Protein AF-A0A259D927-F1 (afdb_monomer_lite)

Radius of gyration: 21.41 Å; chains: 1; bounding box: 53×44×60 Å

pLDDT: mean 87.7, std 6.69, range [55.66, 95.69]

Secondary structure (DSSP, 8-state):
-PPPTTSHHHHTT--TT-EEEEEEEPPTT--S----SPPEE---HHHHHHHHHHHHHTT--EEEEEE-TTS-EEEEEE-GGGPPP--TTS-HHHHHT-------GGG-------HHHHHHHHHHHHHHHHHHHHHHHHHHHTTSS-GGGS--HHHHHHHHHHHHHH-HHHHHHHHHHHHHHHHHHHTSS-TTSHHHHHHHHHHHHHHSSPPPHHHHHHHHHHHHHHHHHHHHHHHHHHHHHHH--

Sequence (245 aa):
QAPPEQSIAAKLGVAAGDQVIGWQSLPSDYSGAPILGEFDPVPSWNALRWQLLDAVTGEQGFALEMRDASGGRHIKSFRQGDLPQVTPESDPLKALGLFPQITPPSEWNQLKLGPIDALSFASQRVYVITKVSMRLMLGLLTGKTTLKQLGGPLSIADMAGKSAQVGWQPFVAFLALMSISIGLLNLVPLPMLDGGQLLYDAWELVAGKRITLSLQEKLQKVGFLLLIALSLLALFNDLQRYLLP

Foldseek 3Di:
DAFDCPFLCNVLPPGPAKDFFFKDWDDLPDPPDPDDDDGDGDPDPVSVQLVLLLCLLVLIKMKTWIAHPVRDIDIGTGHSVNRDDAALLDRSCVRRRNDDDDDPPVPDDDPDDDPVRVVVVVVVVLVSLLVSLVSQVVCVVVVVHDLLNDAAPVNLVVCLVVQVVVHDVSNVVSVSSVCSNVVVVLLPCAQPGVVVVVVQVVCCVVVVDGDDPVVSVVRNVVRVVVVVVSNVVNVVSNCCVVVPD

Structure (mmCIF, N/CA/C/O backbone):
data_AF-A0A259D927-F1
#
_entry.id   AF-A0A259D927-F1
#
loop_
_atom_site.group_PDB
_atom_site.id
_atom_site.type_symbol
_atom_site.label_atom_id
_atom_site.label_alt_id
_atom_site.label_comp_id
_atom_site.label_asym_id
_atom_site.label_entity_id
_atom_site.label_seq_id
_atom_site.pdbx_PDB_ins_code
_atom_site.Cartn_x
_atom_site.Cartn_y
_atom_site.Cartn_z
_atom_site.occupancy
_atom_site.B_iso_or_equiv
_atom_site.auth_seq_id
_atom_site.auth_comp_id
_atom_site.auth_asym_id
_atom_site.auth_atom_id
_atom_site.pdbx_PDB_model_num
ATOM 1 N N . GLN A 1 1 ? 19.099 -6.884 -14.306 1.00 81.44 1 GLN A N 1
ATOM 2 C CA . GLN A 1 1 ? 20.287 -7.592 -13.774 1.00 81.44 1 GLN A CA 1
ATOM 3 C C . GLN A 1 1 ? 19.948 -9.075 -13.674 1.00 81.44 1 GLN A C 1
ATOM 5 O O . GLN A 1 1 ? 18.783 -9.406 -13.870 1.00 81.44 1 GLN A O 1
ATOM 10 N N . ALA A 1 2 ? 20.921 -9.957 -13.430 1.00 84.12 2 ALA A N 1
ATOM 11 C CA . ALA A 1 2 ? 20.620 -11.375 -13.218 1.00 84.12 2 ALA A CA 1
ATOM 12 C C . ALA A 1 2 ? 19.743 -11.545 -11.962 1.00 84.12 2 ALA A C 1
ATOM 14 O O . ALA A 1 2 ? 20.035 -10.904 -10.947 1.00 84.12 2 ALA A O 1
ATOM 15 N N . PRO A 1 3 ? 18.673 -12.355 -12.011 1.00 87.12 3 PRO A N 1
ATOM 16 C CA . PRO A 1 3 ? 17.886 -12.646 -10.823 1.00 87.12 3 PRO A CA 1
ATOM 17 C C . PRO A 1 3 ? 18.688 -13.532 -9.845 1.00 87.12 3 PRO A C 1
ATOM 19 O O . PRO A 1 3 ? 19.466 -14.377 -10.288 1.00 87.12 3 PRO A O 1
ATOM 22 N N . PRO A 1 4 ? 18.501 -13.393 -8.520 1.00 87.94 4 PRO A N 1
ATOM 23 C CA . PRO A 1 4 ? 19.074 -14.304 -7.531 1.00 87.94 4 PRO A CA 1
ATOM 24 C C . PRO A 1 4 ? 18.588 -15.736 -7.770 1.00 87.94 4 PRO A C 1
ATOM 26 O O . PRO A 1 4 ? 17.395 -15.928 -7.997 1.00 87.94 4 PRO A O 1
ATOM 29 N N . GLU A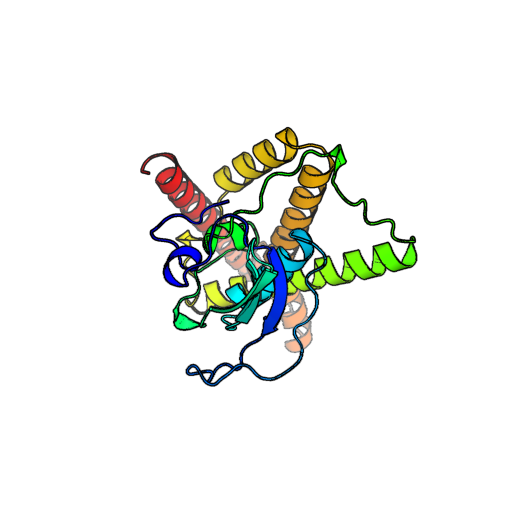 1 5 ? 19.464 -16.737 -7.648 1.0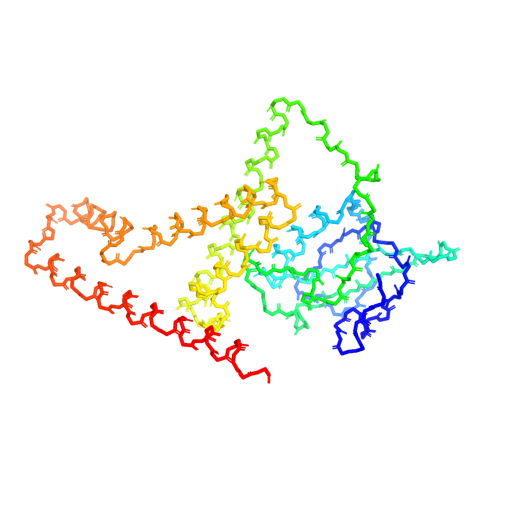0 85.81 5 GLU A N 1
ATOM 30 C CA . GLU A 1 5 ? 19.173 -18.142 -8.003 1.00 85.81 5 GLU A CA 1
ATOM 31 C C . GLU A 1 5 ? 17.927 -18.722 -7.313 1.00 85.81 5 GLU A C 1
ATOM 33 O O . GLU A 1 5 ? 17.202 -19.530 -7.887 1.00 85.81 5 GLU A O 1
ATOM 38 N N . GLN A 1 6 ? 17.637 -18.280 -6.088 1.00 85.62 6 GLN A N 1
ATOM 39 C CA . GLN A 1 6 ? 16.497 -18.763 -5.303 1.00 85.62 6 GLN A CA 1
ATOM 40 C C . GLN A 1 6 ? 15.173 -18.051 -5.633 1.00 85.62 6 GLN A C 1
ATOM 42 O O . GLN A 1 6 ? 14.112 -18.467 -5.160 1.00 85.62 6 GLN A O 1
ATOM 47 N N . SER A 1 7 ? 15.218 -16.979 -6.426 1.00 89.00 7 SER A N 1
ATOM 48 C CA . SER A 1 7 ? 14.044 -16.169 -6.747 1.00 89.00 7 SER A CA 1
ATOM 49 C C . SER A 1 7 ? 13.111 -16.846 -7.752 1.00 89.00 7 SER A C 1
ATOM 51 O O . SER A 1 7 ? 13.511 -17.707 -8.536 1.00 89.00 7 SER A O 1
ATOM 53 N N . ILE A 1 8 ? 11.849 -16.416 -7.761 1.00 89.94 8 ILE A N 1
ATOM 54 C CA . ILE A 1 8 ? 10.842 -16.912 -8.707 1.00 89.94 8 ILE A CA 1
ATOM 55 C C . ILE A 1 8 ? 11.261 -16.580 -10.143 1.00 89.94 8 ILE A C 1
ATOM 57 O O . ILE A 1 8 ? 11.206 -17.447 -11.012 1.00 89.94 8 ILE A O 1
ATOM 61 N N . ALA A 1 9 ? 11.759 -15.363 -10.385 1.00 90.06 9 ALA A N 1
ATOM 62 C CA . ALA A 1 9 ? 12.280 -14.964 -11.689 1.00 90.06 9 ALA A CA 1
ATOM 63 C C . ALA A 1 9 ? 13.393 -15.903 -12.193 1.00 90.06 9 ALA A C 1
ATOM 65 O O . ALA A 1 9 ? 13.354 -16.323 -13.350 1.00 90.06 9 ALA A O 1
ATOM 66 N N . ALA A 1 10 ? 14.344 -16.290 -11.334 1.00 89.31 10 ALA A N 1
ATOM 67 C CA . ALA A 1 10 ? 15.400 -17.232 -11.713 1.00 89.31 10 ALA A CA 1
ATOM 68 C C . ALA A 1 10 ? 14.849 -18.629 -12.031 1.00 89.31 10 ALA A C 1
ATOM 70 O O . ALA A 1 10 ? 15.214 -19.208 -13.052 1.00 89.31 10 ALA A O 1
ATOM 71 N N . LYS A 1 11 ? 13.912 -19.144 -11.221 1.00 90.88 11 LYS A N 1
ATOM 72 C CA . LYS A 1 11 ? 13.249 -20.442 -11.465 1.00 90.88 11 LYS A CA 1
ATOM 73 C C . LYS A 1 11 ? 12.477 -20.476 -12.783 1.00 90.88 11 LYS A C 1
ATOM 75 O O . LYS A 1 11 ? 12.416 -21.513 -13.435 1.00 90.88 11 LYS A O 1
ATOM 80 N N . LEU A 1 12 ? 11.912 -19.340 -13.188 1.00 90.44 12 LEU A N 1
ATOM 81 C CA . LEU A 1 12 ? 11.241 -19.182 -14.479 1.00 90.44 12 LEU A CA 1
ATOM 82 C C . LEU A 1 12 ? 12.227 -18.970 -15.640 1.00 90.44 12 LEU A C 1
ATOM 84 O O . LEU A 1 12 ? 11.802 -18.897 -16.794 1.00 90.44 12 LEU A O 1
ATOM 88 N N . GLY A 1 13 ? 13.532 -18.884 -15.373 1.00 89.25 13 GLY A N 1
ATOM 89 C CA . GLY A 1 13 ? 14.571 -18.685 -16.380 1.00 89.25 13 GLY A CA 1
ATOM 90 C C . GLY A 1 13 ? 14.564 -17.278 -16.972 1.00 89.25 13 GLY A C 1
ATOM 91 O O . GLY A 1 13 ? 14.734 -17.137 -18.181 1.00 89.25 13 GLY A O 1
ATOM 92 N N . VAL A 1 14 ? 14.276 -16.256 -16.160 1.00 90.56 14 VAL A N 1
ATOM 93 C CA . VAL A 1 14 ? 14.529 -1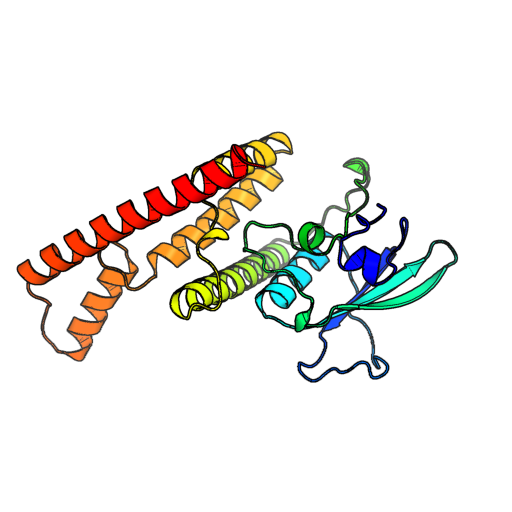4.852 -16.519 1.00 90.56 14 VAL A CA 1
ATOM 94 C C . VAL A 1 14 ? 16.040 -14.632 -16.544 1.00 90.56 14 VAL A C 1
ATOM 96 O O . VAL A 1 14 ? 16.733 -15.000 -15.593 1.00 90.56 14 VAL A O 1
ATOM 99 N N . ALA A 1 15 ? 16.554 -14.032 -17.613 1.00 89.44 15 ALA A N 1
ATOM 100 C CA . ALA A 1 15 ? 17.985 -13.820 -17.789 1.00 89.44 15 ALA A CA 1
ATOM 101 C C . ALA A 1 15 ? 18.387 -12.351 -17.598 1.00 89.44 15 ALA A C 1
ATOM 103 O O . ALA A 1 15 ? 17.587 -11.415 -17.689 1.00 89.44 15 ALA A O 1
ATOM 104 N N . ALA A 1 16 ? 19.676 -12.128 -17.338 1.00 88.44 16 ALA A N 1
ATOM 105 C CA . ALA A 1 16 ? 20.226 -10.783 -17.356 1.00 88.44 16 ALA A CA 1
ATOM 106 C C . ALA A 1 16 ? 20.150 -10.202 -18.776 1.00 88.44 16 ALA A C 1
ATOM 108 O O . ALA A 1 16 ? 20.667 -10.794 -19.715 1.00 88.44 16 ALA A O 1
ATOM 109 N N . GLY A 1 17 ? 19.554 -9.017 -18.907 1.00 86.81 17 GLY A N 1
ATOM 110 C CA . GLY A 1 17 ? 19.403 -8.341 -20.200 1.00 86.81 17 GLY A CA 1
ATOM 111 C C . GLY A 1 17 ? 18.020 -8.506 -20.823 1.00 86.81 17 GLY A C 1
ATOM 112 O O . GLY A 1 17 ? 17.713 -7.760 -21.748 1.00 86.81 17 GLY A O 1
ATOM 113 N N . ASP A 1 18 ? 17.172 -9.379 -20.270 1.00 90.31 18 ASP A N 1
ATOM 114 C CA . ASP A 1 18 ? 15.773 -9.482 -20.682 1.00 90.31 18 ASP A CA 1
ATOM 115 C C . ASP A 1 18 ? 15.054 -8.137 -20.507 1.00 90.31 18 ASP A C 1
ATOM 117 O O . ASP A 1 18 ? 15.101 -7.502 -19.444 1.00 90.31 18 ASP A O 1
ATOM 121 N N . GLN A 1 19 ? 14.368 -7.712 -21.564 1.00 89.88 19 GLN A N 1
ATOM 122 C CA . GLN A 1 19 ? 13.525 -6.525 -21.572 1.00 89.88 19 GLN A CA 1
ATOM 123 C C . GLN A 1 19 ? 12.069 -6.937 -21.398 1.00 89.88 19 GLN A C 1
ATOM 125 O O . GLN A 1 19 ? 11.537 -7.676 -22.221 1.00 89.88 19 GLN A O 1
ATOM 130 N N . VAL A 1 20 ? 11.406 -6.438 -20.354 1.00 91.19 20 VAL A N 1
ATOM 131 C CA . VAL A 1 20 ? 9.958 -6.618 -20.191 1.00 91.19 20 VAL A CA 1
ATOM 132 C C . VAL A 1 20 ? 9.249 -5.662 -21.141 1.00 91.19 20 VAL A C 1
ATOM 134 O O . VAL A 1 20 ? 9.380 -4.448 -20.999 1.00 91.19 20 VAL A O 1
ATOM 137 N N . ILE A 1 21 ? 8.525 -6.213 -22.112 1.00 91.50 21 ILE A N 1
ATOM 138 C CA . ILE A 1 21 ? 7.838 -5.440 -23.156 1.00 91.50 21 ILE A CA 1
ATOM 139 C C . ILE A 1 21 ? 6.318 -5.469 -22.999 1.00 91.50 21 ILE A C 1
ATOM 141 O O . ILE A 1 21 ? 5.653 -4.526 -23.428 1.00 91.50 21 ILE A O 1
ATOM 145 N N . GLY A 1 22 ? 5.787 -6.501 -22.342 1.00 92.50 22 GLY A N 1
ATOM 146 C CA . GLY A 1 22 ? 4.354 -6.710 -22.209 1.00 92.50 22 GLY A CA 1
ATOM 147 C C . GLY A 1 22 ? 3.954 -7.332 -20.874 1.00 92.50 22 GLY A C 1
ATOM 148 O O . GLY A 1 22 ? 4.736 -8.040 -20.232 1.00 92.50 22 GLY A O 1
ATOM 149 N N . TRP A 1 23 ? 2.718 -7.062 -20.470 1.00 94.06 23 TRP A N 1
ATOM 150 C CA . TRP A 1 23 ? 2.068 -7.559 -19.263 1.00 94.06 23 TRP A CA 1
ATOM 151 C C . TRP A 1 23 ? 0.692 -8.142 -19.594 1.00 94.06 23 TRP A C 1
ATOM 153 O O . TRP A 1 23 ? -0.029 -7.594 -20.421 1.00 94.06 23 TRP A O 1
ATOM 163 N N . GLN A 1 24 ? 0.295 -9.214 -18.910 1.00 92.94 24 GLN A N 1
ATOM 164 C CA . GLN A 1 24 ? -1.080 -9.707 -18.957 1.00 92.94 24 GLN A CA 1
ATOM 165 C C . GLN A 1 24 ? -1.470 -10.350 -17.623 1.00 92.94 24 GLN A C 1
ATOM 167 O O . GLN A 1 24 ? -0.669 -11.064 -17.017 1.00 92.94 24 GLN A O 1
ATOM 172 N N . SER A 1 25 ? -2.701 -10.131 -17.156 1.00 90.81 25 SER A N 1
ATOM 173 C CA . SER A 1 25 ? -3.246 -10.879 -16.018 1.00 90.81 25 SER A CA 1
ATOM 174 C C . SER A 1 25 ? -3.635 -12.298 -16.437 1.00 90.81 25 SER A C 1
ATOM 176 O O . SER A 1 25 ? -4.084 -12.534 -17.559 1.00 90.81 25 SER A O 1
ATOM 178 N N . LEU A 1 26 ? -3.462 -13.257 -15.529 1.00 89.62 26 LEU A N 1
ATOM 179 C CA . LEU A 1 26 ? -3.876 -14.640 -15.741 1.00 89.62 26 LEU A CA 1
ATOM 180 C C . LEU A 1 26 ? -5.180 -14.925 -14.984 1.00 89.62 26 LEU A C 1
ATOM 182 O O . LEU A 1 26 ? -5.336 -14.473 -13.845 1.00 89.62 26 LEU A O 1
ATOM 186 N N . PRO A 1 27 ? -6.099 -15.707 -15.577 1.00 84.00 27 PRO A N 1
ATOM 187 C CA . PRO A 1 27 ? -7.238 -16.260 -14.858 1.00 84.00 27 PRO A CA 1
ATOM 188 C C . PRO A 1 27 ? -6.795 -17.062 -13.629 1.00 84.00 27 PRO A C 1
ATOM 190 O O . PRO A 1 27 ? -5.733 -17.689 -13.625 1.00 84.00 27 PRO A O 1
ATOM 193 N N . SER A 1 28 ? -7.627 -17.081 -12.589 1.00 77.50 28 SER A N 1
ATOM 194 C CA . SER A 1 28 ? -7.346 -17.801 -11.337 1.00 77.50 28 SER A CA 1
ATOM 195 C C . SER A 1 28 ? -7.207 -19.318 -11.517 1.00 77.50 28 SER A C 1
ATOM 197 O O . SER A 1 28 ? -6.552 -19.980 -10.720 1.00 77.50 28 SER A O 1
ATOM 199 N N . ASP A 1 29 ? -7.819 -19.877 -12.560 1.00 75.69 29 ASP A N 1
ATOM 200 C CA . ASP A 1 29 ? -7.781 -21.295 -12.928 1.00 75.69 29 ASP A CA 1
ATOM 201 C C . ASP A 1 29 ? -6.672 -21.630 -13.944 1.00 75.69 29 ASP A C 1
ATOM 203 O O . ASP A 1 29 ? -6.594 -22.759 -14.438 1.00 75.69 29 ASP A O 1
ATOM 207 N N . TYR A 1 30 ? -5.784 -20.678 -14.253 1.00 79.00 30 TYR A N 1
ATOM 208 C CA . TYR A 1 30 ? -4.708 -20.892 -15.213 1.00 79.00 30 TYR A CA 1
ATOM 209 C C . TYR A 1 30 ? -3.752 -22.011 -14.765 1.00 79.00 30 TYR A C 1
ATOM 211 O O . TYR A 1 30 ? -2.973 -21.873 -13.820 1.00 79.00 30 TYR A O 1
ATOM 219 N N . SER A 1 31 ? -3.767 -23.117 -15.511 1.00 73.62 31 SER A N 1
ATOM 220 C CA . SER A 1 31 ? -2.981 -24.328 -15.238 1.00 73.62 31 SER A CA 1
ATOM 221 C C . SER A 1 31 ? -1.769 -24.512 -16.166 1.00 73.62 31 SER A C 1
ATOM 223 O O . SER A 1 31 ? -1.038 -25.496 -16.037 1.00 73.62 31 SER A O 1
ATOM 225 N N . GLY A 1 32 ? -1.498 -23.547 -17.057 1.00 73.56 32 GLY A N 1
ATOM 226 C CA . GLY A 1 32 ? -0.382 -23.603 -18.012 1.00 73.56 32 GLY A CA 1
ATOM 227 C C . GLY A 1 32 ? -0.777 -23.780 -19.481 1.00 73.56 32 GLY A C 1
ATOM 228 O O . GLY A 1 32 ? 0.070 -24.179 -20.276 1.00 73.56 32 GLY A O 1
ATOM 229 N N . ALA A 1 33 ? -2.033 -23.504 -19.848 1.00 75.56 33 ALA A N 1
ATOM 230 C CA . ALA A 1 33 ? -2.428 -23.405 -21.254 1.00 75.56 33 ALA A CA 1
ATOM 231 C C . ALA A 1 33 ? -1.621 -22.301 -21.971 1.00 75.56 33 ALA A C 1
ATOM 233 O O . ALA A 1 33 ? -1.220 -21.338 -21.321 1.00 75.56 33 ALA A O 1
ATOM 234 N N . PRO A 1 34 ? -1.381 -22.388 -23.292 1.00 76.44 34 PRO A N 1
ATOM 235 C CA . PRO A 1 34 ? -0.744 -21.302 -24.028 1.00 76.44 34 PRO A CA 1
ATOM 236 C C . PRO A 1 34 ? -1.478 -19.981 -23.791 1.00 76.44 34 PRO A C 1
ATOM 238 O O . PRO A 1 34 ? -2.700 -19.909 -23.917 1.00 76.44 34 PRO A O 1
ATOM 241 N N . ILE A 1 35 ? -0.727 -18.945 -23.430 1.00 80.81 35 ILE A N 1
ATOM 242 C CA . ILE A 1 35 ? -1.275 -17.608 -23.226 1.00 80.81 35 ILE A CA 1
ATOM 243 C C . ILE A 1 35 ? -1.563 -17.021 -24.606 1.00 80.81 35 ILE A C 1
ATOM 245 O O . ILE A 1 35 ? -0.653 -16.834 -25.412 1.00 80.81 35 ILE A O 1
ATOM 249 N N . LEU A 1 36 ? -2.846 -16.800 -24.883 1.00 72.69 36 LEU A N 1
ATOM 250 C CA . LEU A 1 36 ? -3.346 -16.256 -26.140 1.00 72.69 36 LEU A CA 1
ATOM 251 C C . LEU A 1 36 ? -3.830 -14.821 -25.907 1.00 72.69 36 LEU A C 1
ATOM 253 O O . LEU A 1 36 ? -4.484 -14.540 -24.903 1.00 72.69 36 LEU A O 1
ATOM 257 N N . GLY A 1 37 ? -3.545 -13.930 -26.855 1.00 75.81 37 GLY A N 1
ATOM 258 C CA . GLY A 1 37 ? -3.969 -12.530 -26.813 1.00 75.81 37 GLY A CA 1
ATOM 259 C C . GLY A 1 37 ? -2.808 -11.543 -26.871 1.00 75.81 37 GLY A C 1
ATOM 260 O O . GLY A 1 37 ? -1.639 -11.927 -26.880 1.00 75.81 37 GLY A O 1
ATOM 261 N N . GLU A 1 38 ? -3.156 -10.261 -26.956 1.00 83.19 38 GLU A N 1
ATOM 262 C CA . GLU A 1 38 ? -2.188 -9.168 -26.911 1.00 83.19 38 GLU A CA 1
ATOM 263 C C . GLU A 1 38 ? -1.806 -8.856 -25.462 1.00 83.19 38 GLU A C 1
ATOM 265 O O . GLU A 1 38 ? -2.650 -8.854 -24.565 1.00 83.19 38 GLU A O 1
ATOM 270 N N . PHE A 1 39 ? -0.518 -8.600 -25.247 1.00 91.25 39 PHE A N 1
ATOM 271 C CA . PHE A 1 39 ? -0.006 -8.117 -23.974 1.00 91.25 39 PHE A CA 1
ATOM 272 C C . PHE A 1 39 ? -0.152 -6.599 -23.909 1.00 91.25 39 PHE A C 1
ATOM 274 O O . PHE A 1 39 ? 0.170 -5.891 -24.867 1.00 91.25 39 PHE A O 1
ATOM 281 N N . ASP A 1 40 ? -0.559 -6.095 -22.747 1.00 90.69 40 ASP A N 1
ATOM 282 C CA . ASP A 1 40 ? -0.547 -4.665 -22.481 1.00 90.69 40 ASP A CA 1
ATOM 283 C C . ASP A 1 40 ? 0.905 -4.171 -22.475 1.00 90.69 40 ASP A C 1
ATOM 285 O O . ASP A 1 40 ? 1.753 -4.761 -21.794 1.00 90.69 40 ASP A O 1
ATOM 289 N N . PRO A 1 41 ? 1.230 -3.086 -23.195 1.00 88.75 41 PRO A N 1
ATOM 290 C CA . PRO A 1 41 ? 2.593 -2.587 -23.247 1.00 88.75 41 PRO A CA 1
ATOM 291 C C . PRO A 1 41 ? 3.048 -2.119 -21.864 1.00 88.75 41 PRO A C 1
ATOM 293 O O . PRO A 1 41 ? 2.308 -1.464 -21.126 1.00 88.75 41 PRO A O 1
ATOM 296 N N . VAL A 1 42 ? 4.308 -2.401 -21.536 1.00 89.06 42 VAL A N 1
ATOM 297 C CA . VAL A 1 42 ? 4.933 -1.953 -20.287 1.00 89.06 42 VAL A CA 1
ATOM 298 C C . VAL A 1 42 ? 5.841 -0.755 -20.585 1.00 89.06 42 VAL A C 1
ATOM 300 O O . VAL A 1 42 ? 6.990 -0.935 -20.984 1.00 89.06 42 VAL A O 1
ATOM 303 N N . PRO A 1 43 ? 5.373 0.496 -20.397 1.00 81.56 43 PRO A N 1
ATOM 304 C CA . PRO A 1 43 ? 6.128 1.676 -20.822 1.00 81.56 43 PRO A CA 1
ATOM 305 C C . PRO A 1 43 ? 7.300 2.012 -19.892 1.00 81.56 43 PRO A C 1
ATOM 307 O O . PRO A 1 43 ? 8.197 2.762 -20.268 1.00 81.56 43 PRO A O 1
ATOM 310 N N . SER A 1 44 ? 7.278 1.534 -18.643 1.00 85.38 44 SER A N 1
ATOM 311 C CA . SER A 1 44 ? 8.336 1.802 -17.666 1.00 85.38 44 SER A CA 1
ATOM 312 C C . SER A 1 44 ? 8.337 0.796 -16.519 1.00 85.38 44 SER A C 1
ATOM 314 O O . SER A 1 44 ? 7.299 0.239 -16.159 1.00 85.38 44 SER A O 1
ATOM 316 N N . TRP A 1 45 ? 9.489 0.665 -15.856 1.00 85.94 45 TRP A N 1
ATOM 317 C CA . TRP A 1 45 ? 9.621 -0.101 -14.611 1.00 85.94 45 TRP A CA 1
ATOM 318 C C . TRP A 1 45 ? 8.701 0.398 -13.499 1.00 85.94 45 TRP A C 1
ATOM 320 O O . TRP A 1 45 ? 8.206 -0.398 -12.707 1.00 85.94 45 TRP A O 1
ATOM 330 N N . ASN A 1 46 ? 8.447 1.709 -13.444 1.00 85.75 46 ASN A N 1
ATOM 331 C CA . ASN A 1 46 ? 7.503 2.261 -12.485 1.00 85.75 46 ASN A CA 1
ATOM 332 C C . ASN A 1 46 ? 6.088 1.757 -12.784 1.00 85.75 46 ASN A C 1
ATOM 334 O O . ASN A 1 46 ? 5.448 1.234 -11.885 1.00 85.75 46 ASN A O 1
ATOM 338 N N . ALA A 1 47 ? 5.615 1.845 -14.033 1.00 85.75 47 ALA A N 1
ATOM 339 C CA . ALA A 1 47 ? 4.295 1.330 -14.411 1.00 85.75 47 ALA A CA 1
ATOM 340 C C . ALA A 1 47 ? 4.146 -0.164 -14.076 1.00 85.75 47 ALA A C 1
ATOM 342 O O . ALA A 1 47 ? 3.181 -0.542 -13.409 1.00 85.75 47 ALA A O 1
ATOM 343 N N . LEU A 1 48 ? 5.156 -0.967 -14.430 1.00 91.25 48 LEU A N 1
ATOM 344 C CA . LEU A 1 48 ? 5.190 -2.393 -14.112 1.00 91.25 48 LEU A CA 1
ATOM 345 C C . LEU A 1 48 ? 5.113 -2.652 -12.607 1.00 91.25 48 LEU A C 1
ATOM 347 O O . LEU A 1 48 ? 4.348 -3.504 -12.171 1.00 91.25 48 LEU A O 1
ATOM 351 N N . ARG A 1 49 ? 5.869 -1.900 -11.796 1.00 90.56 49 ARG A N 1
ATOM 352 C CA . ARG A 1 49 ? 5.858 -2.041 -10.333 1.00 90.56 49 ARG A CA 1
ATOM 353 C C . ARG A 1 49 ? 4.442 -1.950 -9.769 1.00 90.56 49 ARG A C 1
ATOM 355 O O . ARG A 1 49 ? 4.097 -2.717 -8.880 1.00 90.56 49 ARG A O 1
ATOM 362 N N . TRP A 1 50 ? 3.622 -1.043 -10.287 1.00 87.88 50 TRP A N 1
ATOM 363 C CA . TRP A 1 50 ? 2.257 -0.855 -9.799 1.00 87.88 50 TRP A CA 1
ATOM 364 C C . TRP A 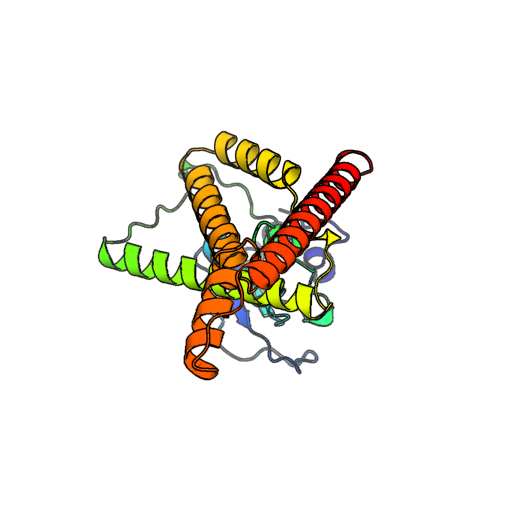1 50 ? 1.281 -1.926 -10.282 1.00 87.88 50 TRP A C 1
ATOM 366 O O . TRP A 1 50 ? 0.416 -2.328 -9.509 1.00 87.88 50 TRP A O 1
ATOM 376 N N . GLN A 1 51 ? 1.452 -2.426 -11.509 1.00 91.19 51 GLN A N 1
ATOM 377 C CA . GLN A 1 51 ? 0.710 -3.594 -12.002 1.00 91.19 51 GLN A CA 1
ATOM 378 C C . GLN A 1 51 ? 1.036 -4.836 -11.163 1.00 91.19 51 GLN A C 1
ATOM 380 O O . GLN A 1 51 ? 0.133 -5.520 -10.685 1.00 91.19 51 GLN A O 1
ATOM 385 N N . LEU A 1 52 ? 2.326 -5.063 -10.896 1.00 92.44 52 LEU A N 1
ATOM 386 C CA . LEU A 1 52 ? 2.799 -6.142 -10.036 1.00 92.44 52 LEU A CA 1
ATOM 387 C C . LEU A 1 52 ? 2.283 -6.002 -8.606 1.00 92.44 52 LEU A C 1
ATOM 389 O O . LEU A 1 52 ? 1.874 -6.996 -8.018 1.00 92.44 52 LEU A O 1
ATOM 393 N N . LEU A 1 53 ? 2.276 -4.792 -8.042 1.00 90.81 53 LEU A N 1
ATOM 394 C CA . LEU A 1 53 ? 1.776 -4.577 -6.687 1.00 90.81 53 LEU A CA 1
ATOM 395 C C . LEU A 1 53 ? 0.293 -4.960 -6.570 1.00 90.81 53 LEU A C 1
ATOM 397 O O . LEU A 1 53 ? -0.069 -5.678 -5.637 1.00 90.81 53 LEU A O 1
ATOM 401 N N . ASP A 1 54 ? -0.564 -4.528 -7.504 1.00 90.38 54 ASP A N 1
ATOM 402 C CA . ASP A 1 54 ? -1.988 -4.897 -7.471 1.00 90.38 54 ASP A CA 1
ATOM 403 C C . ASP A 1 54 ? -2.194 -6.398 -7.711 1.00 90.38 54 ASP A C 1
ATOM 405 O O . ASP A 1 54 ? -2.986 -7.011 -6.996 1.00 90.38 54 ASP A O 1
ATOM 409 N N . ALA A 1 55 ? -1.455 -7.000 -8.650 1.00 90.75 55 ALA A N 1
ATOM 410 C CA . ALA A 1 55 ? -1.570 -8.421 -8.969 1.00 90.75 55 ALA A CA 1
ATOM 411 C C . ALA A 1 55 ? -1.102 -9.318 -7.815 1.00 90.75 55 ALA A C 1
ATOM 413 O O . ALA A 1 55 ? -1.852 -10.178 -7.361 1.00 90.75 55 ALA A O 1
ATOM 414 N N . VAL A 1 56 ? 0.098 -9.077 -7.278 1.00 90.25 56 VAL A N 1
ATOM 415 C CA . VAL A 1 56 ? 0.677 -9.889 -6.196 1.00 90.25 56 VAL A CA 1
ATOM 416 C C . VAL A 1 56 ? -0.165 -9.790 -4.930 1.00 90.25 56 VAL A C 1
ATOM 418 O O . VAL A 1 56 ? -0.500 -10.808 -4.333 1.00 90.25 56 VAL A O 1
ATOM 421 N N . THR A 1 57 ? -0.577 -8.583 -4.539 1.00 87.06 57 THR A N 1
ATOM 422 C CA . THR A 1 57 ? -1.429 -8.420 -3.348 1.00 87.06 57 THR A CA 1
ATOM 423 C C . THR A 1 57 ? -2.854 -8.904 -3.580 1.00 87.06 57 THR A C 1
ATOM 425 O O . THR A 1 57 ? -3.534 -9.272 -2.629 1.00 87.06 57 THR A O 1
ATOM 428 N N . GLY A 1 58 ? -3.320 -8.898 -4.831 1.00 87.56 58 GLY A N 1
ATOM 429 C CA . GLY A 1 58 ? -4.599 -9.460 -5.251 1.00 87.56 58 GLY A CA 1
ATOM 430 C C . GLY A 1 58 ? -4.601 -10.977 -5.370 1.00 87.56 58 GLY A C 1
ATOM 431 O O . GLY A 1 58 ? -5.651 -11.524 -5.696 1.00 87.56 58 GLY A O 1
ATOM 432 N N . GLU A 1 59 ? -3.456 -11.629 -5.136 1.00 86.81 59 GLU A N 1
ATOM 433 C CA . GLU A 1 59 ? -3.234 -13.048 -5.414 1.00 86.81 59 GLU A CA 1
ATOM 434 C C . GLU A 1 59 ? -3.643 -13.414 -6.853 1.00 86.81 59 GLU A C 1
ATOM 436 O O . GLU A 1 59 ? -4.201 -14.471 -7.123 1.00 86.81 59 GLU A O 1
ATOM 441 N N . GLN A 1 60 ? -3.394 -12.517 -7.805 1.00 90.00 60 GLN A N 1
ATOM 442 C CA . GLN A 1 60 ? -3.681 -12.739 -9.216 1.00 90.00 60 GLN A CA 1
ATOM 443 C C . GLN A 1 60 ? -2.397 -13.140 -9.929 1.00 90.00 60 GLN A C 1
ATOM 445 O O . GLN A 1 60 ? -1.400 -12.414 -9.902 1.00 90.00 60 GLN A O 1
ATOM 450 N N . GLY A 1 61 ? -2.428 -14.304 -10.579 1.00 91.75 61 GLY A N 1
ATOM 451 C CA . GLY A 1 61 ? -1.359 -14.710 -11.480 1.00 91.75 61 GLY A CA 1
ATOM 452 C C . GLY A 1 61 ? -1.224 -13.732 -12.645 1.00 91.75 61 GLY A C 1
ATOM 453 O O . GLY A 1 61 ? -2.170 -13.036 -13.018 1.00 91.75 61 GLY A O 1
ATOM 454 N N . PHE A 1 62 ? -0.042 -13.684 -13.240 1.00 94.00 62 PHE A N 1
ATOM 455 C CA . PHE A 1 62 ? 0.241 -12.802 -14.365 1.00 94.00 62 PHE A CA 1
ATOM 456 C C . PHE A 1 62 ? 1.323 -13.371 -15.271 1.00 94.00 62 PHE A C 1
ATOM 458 O O . PHE A 1 62 ? 2.067 -14.276 -14.894 1.00 94.00 62 PHE A O 1
ATOM 465 N N . ALA A 1 63 ? 1.436 -12.820 -16.469 1.00 94.38 63 ALA A N 1
ATOM 466 C CA . ALA A 1 63 ? 2.468 -13.157 -17.423 1.00 94.38 63 ALA A CA 1
ATOM 467 C C . ALA A 1 63 ? 3.225 -11.912 -17.874 1.00 94.38 63 ALA A C 1
ATOM 469 O O . ALA A 1 63 ? 2.647 -10.842 -18.065 1.00 94.38 63 ALA A O 1
ATOM 470 N N . LEU A 1 64 ? 4.530 -12.081 -18.059 1.00 94.62 64 LEU A N 1
ATOM 471 C CA . LEU A 1 64 ? 5.409 -11.075 -18.636 1.00 94.62 64 LEU A CA 1
ATOM 472 C C . LEU A 1 64 ? 5.866 -11.545 -20.009 1.00 94.62 64 LEU A C 1
ATOM 474 O O . LEU A 1 64 ? 6.459 -12.622 -20.120 1.00 94.62 64 LEU A O 1
ATOM 478 N N . GLU A 1 65 ? 5.628 -10.725 -21.029 1.00 94.38 65 GLU A N 1
ATOM 479 C CA . GLU A 1 65 ? 6.291 -10.868 -22.321 1.00 94.38 65 GLU A CA 1
ATOM 480 C C . GLU A 1 65 ? 7.660 -10.195 -22.214 1.00 94.38 65 GLU A C 1
ATOM 482 O O . GLU A 1 65 ? 7.780 -9.005 -21.895 1.00 94.38 65 GLU A O 1
ATOM 487 N N . MET A 1 66 ? 8.700 -10.983 -22.452 1.00 93.44 66 MET A N 1
ATOM 488 C CA . MET A 1 66 ? 10.086 -10.559 -22.371 1.00 93.44 66 MET A CA 1
ATOM 489 C C . MET A 1 66 ? 10.772 -10.734 -23.719 1.00 93.44 66 MET A C 1
ATOM 491 O O . MET A 1 66 ? 10.426 -11.616 -24.505 1.00 93.44 66 MET A O 1
ATOM 495 N N . ARG A 1 67 ? 11.757 -9.879 -23.975 1.00 93.50 67 ARG A N 1
ATOM 496 C CA . ARG A 1 67 ? 12.630 -9.949 -25.140 1.00 93.50 67 ARG A CA 1
ATOM 497 C C . ARG A 1 67 ? 14.069 -10.148 -24.690 1.00 93.50 67 ARG A C 1
ATOM 499 O O . ARG A 1 67 ? 14.568 -9.340 -23.907 1.00 93.50 67 ARG A O 1
ATOM 506 N N . ASP A 1 68 ? 14.715 -11.193 -25.190 1.00 91.12 68 ASP A N 1
ATOM 507 C CA . ASP A 1 68 ? 16.131 -11.457 -24.939 1.00 91.12 68 ASP A CA 1
ATOM 508 C C . ASP A 1 68 ? 17.053 -10.547 -25.779 1.00 91.12 68 ASP A C 1
ATOM 510 O O . ASP A 1 68 ? 16.617 -9.786 -26.649 1.00 91.12 68 ASP A O 1
ATOM 514 N N . ALA A 1 69 ? 18.363 -10.644 -25.537 1.00 86.69 69 ALA A N 1
ATOM 515 C CA . ALA A 1 69 ? 19.374 -9.874 -26.264 1.00 86.69 69 ALA A CA 1
ATOM 516 C C . ALA A 1 69 ? 19.488 -10.234 -27.762 1.00 86.69 69 ALA A C 1
ATOM 518 O O . ALA A 1 69 ? 19.988 -9.429 -28.544 1.00 86.69 69 ALA A O 1
ATOM 519 N N . SER A 1 70 ? 19.030 -11.422 -28.169 1.00 88.50 70 SER A N 1
ATOM 520 C CA . SER A 1 70 ? 18.979 -11.859 -29.572 1.00 88.50 70 SER A CA 1
ATOM 521 C C . SER A 1 70 ? 17.723 -11.371 -30.309 1.00 88.50 70 SER A C 1
ATOM 523 O O . SER A 1 70 ? 17.609 -11.545 -31.522 1.00 88.50 70 SER A O 1
ATOM 525 N N . GLY A 1 71 ? 16.793 -10.726 -29.595 1.00 88.56 71 GLY A N 1
ATOM 526 C CA . GLY A 1 71 ? 15.497 -10.289 -30.113 1.00 88.56 71 GLY A CA 1
ATOM 527 C C . GLY A 1 71 ? 14.406 -11.362 -30.039 1.00 88.56 71 GLY A C 1
ATOM 528 O O . GLY A 1 71 ? 13.271 -11.090 -30.443 1.00 88.56 71 GLY A O 1
ATOM 529 N N . GLY A 1 72 ? 14.721 -12.545 -29.506 1.00 91.06 72 GLY A N 1
ATOM 530 C CA . GLY A 1 72 ? 13.766 -13.608 -29.223 1.00 91.06 72 GLY A CA 1
ATOM 531 C C . GLY A 1 72 ? 12.756 -13.159 -28.172 1.00 91.06 72 GLY A C 1
ATOM 532 O O . GLY A 1 72 ? 13.098 -12.449 -27.226 1.00 91.06 72 GLY A O 1
ATOM 533 N N . ARG A 1 73 ? 11.486 -13.522 -28.367 1.00 92.56 73 ARG A N 1
ATOM 534 C CA . ARG A 1 73 ? 10.413 -13.221 -27.415 1.00 92.56 73 ARG A CA 1
ATOM 535 C C . ARG A 1 73 ? 10.041 -14.468 -26.639 1.00 92.56 73 ARG A C 1
ATOM 537 O O . ARG A 1 73 ? 9.807 -15.522 -27.231 1.00 92.56 73 ARG A O 1
ATOM 544 N N . HIS A 1 74 ? 9.915 -14.328 -25.329 1.00 92.12 74 HIS A N 1
ATOM 545 C CA . HIS A 1 74 ? 9.500 -15.405 -24.442 1.00 92.12 74 HIS A CA 1
ATOM 546 C C . HIS A 1 74 ? 8.553 -14.897 -23.366 1.00 92.12 74 HIS A C 1
ATOM 548 O O . HIS A 1 74 ? 8.665 -13.774 -22.883 1.00 92.12 74 HIS A O 1
ATOM 554 N N . ILE A 1 75 ? 7.618 -15.755 -22.970 1.00 93.12 75 ILE A N 1
ATOM 555 C CA . ILE A 1 75 ? 6.608 -15.435 -21.963 1.00 93.12 75 ILE A CA 1
ATOM 556 C C . ILE A 1 75 ? 6.962 -16.150 -20.662 1.00 93.12 75 ILE A C 1
ATOM 558 O O . ILE A 1 75 ? 7.238 -17.353 -20.660 1.00 93.12 75 ILE A O 1
ATOM 562 N N . LYS A 1 76 ? 6.942 -15.418 -19.547 1.00 92.62 76 LYS A N 1
ATOM 563 C CA . LYS A 1 76 ? 7.139 -15.966 -18.199 1.00 92.62 76 LYS A CA 1
ATOM 564 C C . LYS A 1 76 ? 5.856 -15.811 -17.391 1.00 92.62 76 LYS A C 1
ATOM 566 O O . LYS A 1 76 ? 5.436 -14.690 -17.117 1.00 92.62 76 LYS A O 1
ATOM 571 N N . SER A 1 77 ? 5.238 -16.931 -17.017 1.00 92.62 77 SER A N 1
ATOM 572 C CA . SER A 1 77 ? 4.002 -16.960 -16.227 1.00 92.62 77 SER A CA 1
ATOM 573 C C . SER A 1 77 ? 4.296 -17.104 -14.734 1.00 92.62 77 SER A C 1
ATOM 575 O O . SER A 1 77 ? 4.867 -18.110 -14.310 1.00 92.62 77 SER A O 1
ATOM 577 N N . PHE A 1 78 ? 3.845 -16.140 -13.945 1.00 92.31 78 PHE A N 1
ATOM 578 C CA . PHE A 1 78 ? 3.887 -16.125 -12.490 1.00 92.31 78 PHE A CA 1
ATOM 579 C C . PHE A 1 78 ? 2.520 -16.574 -11.969 1.00 92.31 78 PHE A C 1
ATOM 581 O O . PHE A 1 78 ? 1.519 -15.872 -12.118 1.00 92.31 78 PHE A O 1
ATOM 588 N N . ARG A 1 79 ? 2.457 -17.782 -11.408 1.00 89.62 79 ARG A N 1
ATOM 589 C CA . ARG A 1 79 ? 1.206 -18.382 -10.926 1.00 89.62 79 ARG A CA 1
ATOM 590 C C . ARG A 1 79 ? 0.888 -17.883 -9.526 1.00 89.62 79 ARG A C 1
ATOM 592 O O . ARG A 1 79 ? 1.799 -17.723 -8.725 1.00 89.62 79 ARG A O 1
ATOM 599 N N . GLN A 1 80 ? -0.401 -17.738 -9.220 1.00 86.50 80 GLN A N 1
ATOM 600 C CA . GLN A 1 80 ? -0.895 -17.277 -7.918 1.00 86.50 80 GLN A CA 1
ATOM 601 C C . GLN A 1 80 ? -0.227 -17.988 -6.729 1.00 86.50 80 GLN A C 1
ATOM 603 O O . GLN A 1 80 ? 0.229 -17.324 -5.806 1.00 86.50 80 GLN A O 1
ATOM 608 N N . GLY A 1 81 ? -0.132 -19.323 -6.763 1.00 83.50 81 GLY A N 1
ATOM 609 C CA . GLY A 1 81 ? 0.420 -20.114 -5.654 1.00 83.50 81 GLY A CA 1
ATOM 610 C C . GLY A 1 81 ? 1.920 -19.925 -5.403 1.00 83.50 81 GLY A C 1
ATOM 611 O O . GLY A 1 81 ? 2.392 -20.251 -4.318 1.00 83.50 81 GLY A O 1
ATOM 612 N N . ASP A 1 82 ? 2.655 -19.379 -6.375 1.00 86.44 82 ASP A N 1
ATOM 613 C CA . ASP A 1 82 ? 4.095 -19.135 -6.270 1.00 86.44 82 ASP A CA 1
ATOM 614 C C . ASP A 1 82 ? 4.411 -17.685 -5.870 1.00 86.44 82 ASP A C 1
ATOM 616 O O . ASP A 1 82 ? 5.579 -17.343 -5.683 1.00 86.44 82 ASP A O 1
ATOM 620 N N . LEU A 1 83 ? 3.401 -16.809 -5.774 1.00 88.31 83 LEU A N 1
ATOM 621 C CA . LEU A 1 83 ? 3.612 -15.385 -5.528 1.00 88.31 83 LEU A CA 1
ATOM 622 C C . LEU A 1 83 ? 4.067 -15.117 -4.085 1.00 88.31 83 LEU A C 1
ATOM 624 O O . LEU A 1 83 ? 3.547 -15.709 -3.136 1.00 88.31 83 LEU A O 1
ATOM 628 N N . PRO A 1 84 ? 5.020 -14.189 -3.889 1.00 86.75 84 PRO A N 1
ATOM 629 C CA . PRO A 1 84 ? 5.456 -13.805 -2.560 1.00 86.75 84 PRO A CA 1
ATOM 630 C C . PRO A 1 84 ? 4.384 -12.953 -1.876 1.00 86.75 84 PRO A C 1
ATOM 632 O O . PRO A 1 84 ? 3.652 -12.206 -2.521 1.00 86.75 84 PRO A O 1
ATOM 635 N N . GLN A 1 85 ? 4.345 -12.987 -0.547 1.00 82.75 85 GLN A N 1
ATOM 636 C CA . GLN A 1 85 ? 3.542 -12.036 0.218 1.00 82.75 85 GLN A CA 1
ATOM 637 C C . GLN A 1 85 ? 4.285 -10.696 0.314 1.00 82.75 85 GLN A C 1
ATOM 639 O O . GLN A 1 85 ? 5.439 -10.647 0.745 1.00 82.75 85 GLN A O 1
ATOM 644 N N . VAL A 1 86 ? 3.625 -9.614 -0.098 1.00 83.44 86 VAL A N 1
ATOM 645 C CA . VAL A 1 86 ? 4.197 -8.259 -0.178 1.00 83.44 86 VAL A CA 1
ATOM 646 C C . VAL A 1 86 ? 3.298 -7.249 0.535 1.00 83.44 86 VAL A C 1
ATOM 648 O O . VAL A 1 86 ? 2.082 -7.432 0.604 1.00 83.44 86 VAL A O 1
ATOM 651 N N . THR A 1 87 ? 3.892 -6.175 1.054 1.00 80.56 87 THR A N 1
ATOM 652 C CA . THR A 1 87 ? 3.171 -5.025 1.632 1.00 80.56 87 THR A CA 1
ATOM 653 C C . THR A 1 87 ? 3.182 -3.823 0.687 1.00 80.56 87 THR A C 1
ATOM 655 O O . THR A 1 87 ? 3.998 -3.809 -0.242 1.00 80.56 87 THR A O 1
ATOM 658 N N . PRO A 1 88 ? 2.331 -2.794 0.897 1.00 75.81 88 PRO A N 1
ATOM 659 C CA . PRO A 1 88 ? 2.312 -1.602 0.046 1.00 75.81 88 PRO A CA 1
ATOM 660 C C . PRO A 1 88 ? 3.653 -0.857 0.027 1.00 75.81 88 PRO A C 1
ATOM 662 O O . PRO A 1 88 ? 3.969 -0.180 -0.947 1.00 75.81 88 PRO A O 1
ATOM 665 N N . GLU A 1 89 ? 4.439 -0.984 1.097 1.00 79.06 89 GLU A N 1
ATOM 666 C CA . GLU A 1 89 ? 5.749 -0.348 1.258 1.00 79.06 89 GLU A CA 1
ATOM 667 C C . GLU A 1 89 ? 6.884 -1.165 0.623 1.00 79.06 89 GLU A C 1
ATOM 669 O O . GLU A 1 89 ? 7.961 -0.640 0.342 1.00 79.06 89 GLU A O 1
ATOM 674 N N . SER A 1 90 ? 6.666 -2.458 0.385 1.00 81.75 90 SER A N 1
ATOM 675 C CA . SER A 1 90 ? 7.676 -3.334 -0.205 1.00 81.75 90 SER A CA 1
ATOM 676 C C . SER A 1 90 ? 7.747 -3.191 -1.731 1.00 81.75 90 SER A C 1
ATOM 678 O O . SER A 1 90 ? 6.754 -2.903 -2.392 1.00 81.75 90 SER A O 1
ATOM 680 N N . ASP A 1 91 ? 8.930 -3.416 -2.314 1.00 86.31 91 ASP A N 1
ATOM 681 C CA . ASP A 1 91 ? 9.092 -3.409 -3.771 1.00 86.31 91 ASP A CA 1
ATOM 682 C C . ASP A 1 91 ? 8.728 -4.790 -4.359 1.00 86.31 91 ASP A C 1
ATOM 684 O O . ASP A 1 91 ? 9.494 -5.745 -4.166 1.00 86.31 91 ASP A O 1
ATOM 688 N N . PRO A 1 92 ? 7.608 -4.928 -5.101 1.00 89.38 92 PRO A N 1
ATOM 689 C CA . PRO A 1 92 ? 7.188 -6.213 -5.658 1.00 89.38 92 PRO A CA 1
ATOM 690 C C . PRO A 1 92 ? 8.180 -6.752 -6.695 1.00 89.38 92 PRO A C 1
ATOM 692 O O . PRO A 1 92 ? 8.331 -7.965 -6.817 1.00 89.38 92 PRO A O 1
ATOM 695 N N . LEU A 1 93 ? 8.915 -5.878 -7.397 1.00 91.00 93 LEU A N 1
ATOM 696 C CA . LEU A 1 93 ? 9.961 -6.301 -8.333 1.00 91.00 93 LEU A CA 1
ATOM 697 C C . LEU A 1 93 ? 11.053 -7.080 -7.594 1.00 91.00 93 LEU A C 1
ATOM 699 O O . LEU A 1 93 ? 11.384 -8.206 -7.967 1.00 91.00 93 LEU A O 1
ATOM 703 N N . LYS A 1 94 ? 11.537 -6.523 -6.478 1.00 89.19 94 LYS A N 1
ATOM 704 C CA . LYS A 1 94 ? 12.536 -7.173 -5.626 1.00 89.19 94 LYS A CA 1
ATOM 705 C C . LYS A 1 94 ? 12.016 -8.493 -5.055 1.00 89.19 94 LYS A C 1
ATOM 707 O O . LYS A 1 94 ? 12.758 -9.472 -5.057 1.00 89.19 94 LYS A O 1
ATOM 712 N N . ALA A 1 95 ? 10.760 -8.534 -4.605 1.00 88.88 95 ALA A N 1
ATOM 713 C CA . ALA A 1 95 ? 10.145 -9.746 -4.056 1.00 88.88 95 ALA A CA 1
ATOM 714 C C . ALA A 1 95 ? 10.071 -10.891 -5.084 1.00 88.88 95 ALA A C 1
ATOM 716 O O . ALA A 1 95 ? 10.257 -12.055 -4.737 1.00 88.88 95 ALA A O 1
ATOM 717 N N . LEU A 1 96 ? 9.858 -10.559 -6.359 1.00 90.12 96 LEU A N 1
ATOM 718 C CA . LEU A 1 96 ? 9.815 -11.524 -7.460 1.00 90.12 96 LEU A CA 1
ATOM 719 C C . LEU A 1 96 ? 11.205 -11.914 -7.989 1.00 90.12 96 LEU A C 1
ATOM 721 O O . LEU A 1 96 ? 11.322 -12.859 -8.769 1.00 90.12 96 LEU A O 1
ATOM 725 N N . GLY A 1 97 ? 12.260 -11.211 -7.569 1.00 89.44 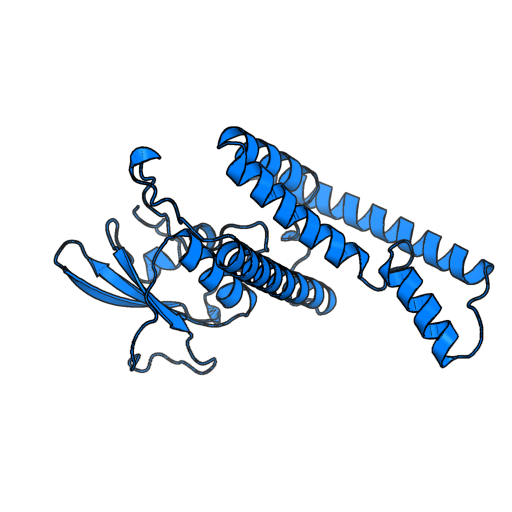97 GLY A N 1
ATOM 726 C CA . GLY A 1 97 ? 13.615 -11.371 -8.095 1.00 89.44 97 GLY A CA 1
ATOM 727 C C . GLY A 1 97 ? 13.881 -10.608 -9.391 1.00 89.44 97 GLY A C 1
ATOM 728 O O . GLY A 1 97 ? 14.863 -10.886 -10.074 1.00 89.44 97 GLY A O 1
ATOM 729 N N . LEU A 1 98 ? 13.020 -9.658 -9.748 1.00 90.69 98 LEU A N 1
ATOM 730 C CA . LEU A 1 98 ? 13.173 -8.803 -10.919 1.00 90.69 98 LEU A CA 1
ATOM 731 C C . LEU A 1 98 ? 13.965 -7.553 -10.528 1.00 90.69 98 LEU A C 1
ATOM 733 O O . LEU A 1 98 ? 13.476 -6.684 -9.812 1.00 90.69 98 LEU A O 1
ATOM 737 N N . PHE A 1 99 ? 15.200 -7.450 -11.013 1.00 86.94 99 PHE A N 1
ATOM 738 C CA . PHE A 1 99 ? 16.079 -6.321 -10.710 1.00 86.94 99 PHE A CA 1
ATOM 739 C C . PHE A 1 99 ? 16.269 -5.452 -11.955 1.00 86.94 99 PHE A C 1
ATOM 741 O O . PHE A 1 99 ? 17.055 -5.836 -12.835 1.00 86.94 99 PHE A O 1
ATOM 748 N N . PRO A 1 100 ? 15.580 -4.297 -12.061 1.00 84.06 100 PRO A N 1
ATOM 749 C CA . PRO A 1 100 ? 15.797 -3.381 -13.173 1.00 84.06 100 PRO A CA 1
ATOM 750 C C . PRO A 1 100 ? 17.264 -2.944 -13.208 1.00 84.06 100 PRO A C 1
ATOM 752 O O . PRO A 1 100 ? 17.912 -2.790 -12.170 1.00 84.06 100 PRO A O 1
ATOM 755 N N . GLN A 1 101 ? 17.820 -2.784 -14.409 1.00 80.12 101 GLN A N 1
ATOM 756 C CA . GLN A 1 101 ? 19.143 -2.176 -14.530 1.00 80.12 101 GLN A CA 1
ATOM 757 C C . GLN A 1 101 ? 19.044 -0.708 -14.103 1.00 80.12 101 GLN A C 1
ATOM 759 O O . GLN A 1 101 ? 18.108 -0.012 -14.489 1.00 80.12 101 GLN A O 1
ATOM 764 N N . ILE A 1 102 ? 19.977 -0.266 -13.258 1.00 71.06 102 ILE A N 1
ATOM 765 C CA . ILE A 1 102 ? 20.010 1.114 -12.778 1.00 71.06 102 ILE A CA 1
ATOM 766 C C . ILE A 1 102 ? 20.556 1.959 -13.921 1.00 71.06 102 ILE A C 1
ATOM 768 O O . ILE A 1 102 ? 21.750 1.927 -14.206 1.00 71.06 102 ILE A O 1
ATOM 772 N N . THR A 1 103 ? 19.668 2.683 -14.585 1.00 69.19 103 THR A N 1
ATOM 773 C CA . THR A 1 103 ? 20.037 3.617 -15.642 1.00 69.19 103 THR A CA 1
ATOM 774 C C . THR A 1 103 ? 20.411 4.965 -15.018 1.00 69.19 103 THR A C 1
ATOM 776 O O . THR A 1 103 ? 19.709 5.404 -14.093 1.00 69.19 103 THR A O 1
ATOM 779 N N . PRO A 1 104 ? 21.488 5.638 -15.471 1.00 69.88 104 PRO A N 1
ATOM 780 C CA . PRO A 1 104 ? 21.827 6.969 -14.977 1.00 69.88 104 PRO A CA 1
ATOM 781 C C . PRO A 1 104 ? 20.641 7.942 -15.121 1.00 69.88 104 PRO A C 1
ATOM 783 O O . PRO A 1 104 ? 19.862 7.819 -16.070 1.00 69.88 104 PRO A O 1
ATOM 786 N N . PRO A 1 105 ? 20.499 8.936 -14.219 1.00 66.31 105 PRO A N 1
ATOM 787 C CA . PRO A 1 105 ? 19.379 9.884 -14.249 1.00 66.31 105 PRO A CA 1
ATOM 788 C C . PRO A 1 105 ? 19.191 10.616 -15.586 1.00 66.31 105 PRO A C 1
ATOM 790 O O . PRO A 1 105 ? 18.084 11.040 -15.903 1.00 66.31 105 PRO A O 1
ATOM 793 N N . SER A 1 106 ? 20.255 10.750 -16.384 1.00 67.00 106 SER A N 1
ATOM 794 C CA . SER A 1 106 ? 20.233 11.347 -17.726 1.00 67.00 106 SER A CA 1
ATOM 795 C C . SER A 1 106 ? 19.392 10.574 -18.744 1.00 67.00 106 SER A C 1
ATOM 797 O O . SER A 1 106 ? 18.937 11.158 -19.721 1.00 67.00 106 SER A O 1
ATOM 799 N N . GLU A 1 107 ? 19.182 9.278 -18.526 1.00 69.00 107 GLU A N 1
ATOM 800 C CA . GLU A 1 107 ? 18.392 8.398 -19.397 1.00 69.00 107 GLU A CA 1
ATOM 801 C C . GLU A 1 107 ? 16.965 8.193 -18.867 1.00 69.00 107 GLU A C 1
ATOM 803 O O . GLU A 1 107 ? 16.187 7.405 -19.409 1.00 69.00 107 GLU A O 1
ATOM 808 N N . TRP A 1 108 ? 16.589 8.886 -17.788 1.00 69.69 108 TRP A N 1
ATOM 809 C CA . TRP A 1 108 ? 15.229 8.818 -17.274 1.00 69.69 108 TRP A CA 1
ATOM 810 C C . TRP A 1 108 ? 14.296 9.593 -18.197 1.00 69.69 108 TRP A C 1
ATOM 812 O O . TRP A 1 108 ? 14.375 10.818 -18.312 1.00 69.69 108 TRP A O 1
ATOM 822 N N . ASN A 1 109 ? 13.344 8.887 -18.804 1.00 68.75 109 ASN A N 1
ATOM 823 C CA . ASN A 1 109 ? 12.250 9.544 -19.504 1.00 68.75 109 ASN A CA 1
ATOM 824 C C . ASN A 1 109 ? 11.397 10.325 -18.501 1.00 68.75 109 ASN A C 1
ATOM 826 O O . ASN A 1 109 ? 10.704 9.753 -17.657 1.00 68.75 109 ASN A O 1
ATOM 830 N N . GLN A 1 110 ? 11.435 11.652 -18.606 1.00 70.69 110 GLN A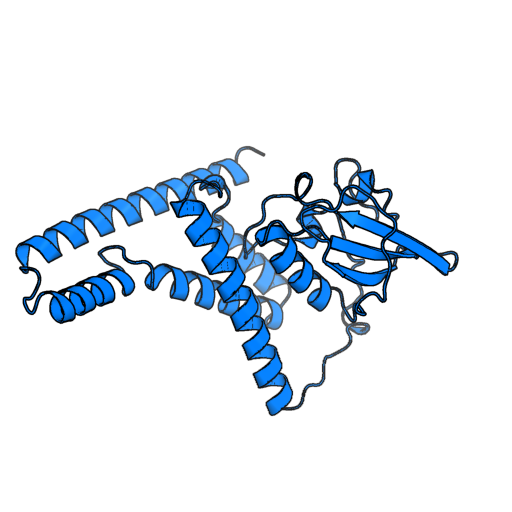 N 1
ATOM 831 C CA . GLN A 1 110 ? 10.534 12.512 -17.855 1.00 70.69 110 GLN A CA 1
ATOM 832 C C . GLN A 1 110 ? 9.135 12.402 -18.448 1.00 70.69 110 GLN A C 1
ATOM 834 O O . GLN A 1 110 ? 8.896 12.785 -19.595 1.00 70.69 110 GLN A O 1
ATOM 839 N N . LEU A 1 111 ? 8.200 11.894 -17.649 1.00 71.25 111 LEU A N 1
ATOM 840 C CA . LEU A 1 111 ? 6.796 11.864 -18.022 1.00 71.25 111 LEU A CA 1
ATOM 841 C C . LEU A 1 111 ? 6.247 13.297 -17.954 1.00 71.25 111 LEU A C 1
ATOM 843 O O . LEU A 1 111 ? 5.913 13.802 -16.883 1.00 71.25 111 LEU A O 1
ATOM 847 N N . LYS A 1 112 ? 6.208 13.979 -19.099 1.00 80.81 112 LYS A N 1
ATOM 848 C CA . LYS A 1 112 ? 5.630 15.321 -19.216 1.00 80.81 112 LYS A CA 1
ATOM 849 C C . LYS A 1 112 ? 4.119 15.191 -19.367 1.00 80.81 112 LYS A C 1
ATOM 851 O O . LYS A 1 112 ? 3.624 14.983 -20.468 1.00 80.81 112 LYS A O 1
ATOM 856 N N . LEU A 1 113 ? 3.408 15.277 -18.249 1.00 85.38 113 LEU A N 1
ATOM 857 C CA . LEU A 1 113 ? 1.947 15.291 -18.223 1.00 85.38 113 LEU A CA 1
ATOM 858 C C . LEU A 1 113 ? 1.435 16.733 -18.153 1.00 85.38 113 LEU A C 1
ATOM 860 O O . LEU A 1 113 ? 2.018 17.566 -17.455 1.00 85.38 113 LEU A O 1
ATOM 864 N N . GLY A 1 114 ? 0.336 17.022 -18.855 1.00 92.69 114 GLY A N 1
ATOM 865 C CA . GLY A 1 114 ? -0.412 18.260 -18.641 1.00 92.69 114 GLY A CA 1
ATOM 866 C C . GLY A 1 114 ? -1.068 18.275 -17.250 1.00 92.69 114 GLY A C 1
ATOM 867 O O . GLY A 1 114 ? -1.187 17.222 -16.626 1.00 92.69 114 GLY A O 1
ATOM 868 N N . PRO A 1 115 ? -1.534 19.429 -16.739 1.00 92.56 115 PRO A N 1
ATOM 869 C CA . PRO A 1 115 ? -2.115 19.517 -15.393 1.00 92.56 115 PRO A CA 1
ATOM 870 C C . PRO A 1 115 ? -3.290 18.554 -15.147 1.00 92.56 115 PRO A C 1
ATOM 872 O O . PRO A 1 115 ? -3.387 17.950 -14.081 1.00 92.56 115 PRO A O 1
ATOM 875 N N . ILE A 1 116 ? -4.161 18.381 -16.146 1.00 94.81 116 ILE A N 1
ATOM 876 C CA . ILE A 1 116 ? -5.328 17.489 -16.068 1.00 94.81 116 ILE A CA 1
ATOM 877 C C . ILE A 1 116 ? -4.884 16.022 -16.084 1.00 94.81 116 ILE A C 1
ATOM 879 O O . ILE A 1 116 ? -5.301 15.240 -15.230 1.00 94.81 116 ILE A O 1
ATOM 883 N N . ASP A 1 117 ? -3.989 15.661 -17.006 1.00 91.00 117 ASP A N 1
ATOM 884 C CA . ASP A 1 117 ? -3.456 14.300 -17.106 1.00 91.00 117 ASP A CA 1
ATOM 885 C C . ASP A 1 117 ? -2.678 13.915 -15.846 1.00 91.00 117 ASP A C 1
ATOM 887 O O . ASP A 1 117 ? -2.795 12.792 -15.361 1.00 91.00 117 ASP A O 1
ATOM 891 N N . ALA A 1 118 ? -1.932 14.861 -15.267 1.00 90.75 118 ALA A N 1
ATOM 892 C CA . ALA A 1 118 ? -1.214 14.676 -14.013 1.00 90.75 118 ALA A CA 1
ATOM 893 C C . ALA A 1 118 ? -2.171 14.405 -12.845 1.00 90.75 118 ALA A C 1
ATOM 895 O O . ALA A 1 118 ? -1.909 13.505 -12.047 1.00 90.75 118 ALA A O 1
ATOM 896 N N . LEU A 1 119 ? -3.293 15.130 -12.758 1.00 93.44 119 LEU A N 1
ATOM 897 C CA . LEU A 1 119 ? -4.303 14.904 -11.722 1.00 93.44 119 LEU A CA 1
ATOM 898 C C . LEU A 1 119 ? -4.994 13.546 -11.890 1.00 93.44 119 LEU A C 1
ATOM 900 O O . LEU A 1 119 ? -5.173 12.823 -10.908 1.00 93.44 119 LEU A O 1
ATOM 904 N N . SER A 1 120 ? -5.345 13.179 -13.125 1.00 93.50 120 SER A N 1
ATOM 905 C CA . SER A 1 120 ? -5.917 11.866 -13.443 1.00 93.50 120 SER A CA 1
ATOM 906 C C . SER A 1 120 ? -4.947 10.742 -13.067 1.00 93.50 120 SER A C 1
ATOM 908 O O . SER A 1 120 ? -5.300 9.833 -12.314 1.00 93.50 120 SER A O 1
ATOM 910 N N . PHE A 1 121 ? -3.686 10.859 -13.488 1.00 89.06 121 PHE A N 1
ATOM 911 C CA . PHE A 1 121 ? -2.633 9.895 -13.184 1.00 89.06 121 PHE A CA 1
ATOM 912 C C . PHE A 1 121 ? -2.383 9.769 -11.675 1.00 89.06 121 PHE A C 1
ATOM 914 O O . PHE A 1 121 ? -2.273 8.660 -11.148 1.00 89.06 121 PHE A O 1
ATOM 921 N N . ALA A 1 122 ? -2.331 10.893 -10.954 1.00 90.44 122 ALA A N 1
ATOM 922 C CA . ALA A 1 122 ? -2.184 10.900 -9.502 1.00 90.44 122 ALA A CA 1
ATOM 923 C C . ALA A 1 122 ? -3.399 10.270 -8.802 1.00 90.44 122 ALA A C 1
ATOM 925 O O . ALA A 1 122 ? -3.228 9.493 -7.867 1.00 90.44 122 ALA A O 1
ATOM 926 N N . SER A 1 123 ? -4.616 10.528 -9.282 1.00 94.00 123 SER A N 1
ATOM 927 C CA . SER A 1 123 ? -5.841 9.941 -8.722 1.00 94.00 123 SER A CA 1
ATOM 928 C C . SER A 1 123 ? -5.884 8.428 -8.924 1.00 94.00 123 SER A C 1
ATOM 930 O O . SER A 1 123 ? -6.178 7.688 -7.987 1.00 94.00 123 SER A O 1
ATOM 932 N N . GLN A 1 124 ? -5.511 7.947 -10.114 1.00 91.12 124 GLN A N 1
ATOM 933 C CA . GLN A 1 124 ? -5.357 6.515 -10.388 1.00 91.12 124 GLN A CA 1
ATOM 934 C C . GLN A 1 124 ? -4.296 5.885 -9.479 1.00 91.12 124 GLN A C 1
ATOM 936 O O . GLN A 1 124 ? -4.509 4.803 -8.931 1.00 91.12 124 GLN A O 1
ATOM 941 N N . ARG A 1 125 ? -3.170 6.578 -9.265 1.00 89.25 125 ARG A N 1
ATOM 942 C CA . ARG A 1 125 ? -2.117 6.138 -8.343 1.00 89.25 125 ARG A CA 1
ATOM 943 C C . ARG A 1 125 ? -2.644 5.993 -6.917 1.00 89.25 125 ARG A C 1
ATOM 945 O O . ARG A 1 125 ? -2.419 4.949 -6.310 1.00 89.25 125 ARG A O 1
ATOM 952 N N . VAL A 1 126 ? -3.331 7.012 -6.402 1.00 93.00 126 VAL A N 1
ATOM 953 C CA . VAL A 1 126 ? -3.931 6.985 -5.061 1.00 93.00 126 VAL A CA 1
ATOM 954 C C . VAL A 1 126 ? -4.927 5.836 -4.965 1.00 93.00 126 VAL A C 1
ATOM 956 O O . VAL A 1 126 ? -4.820 5.037 -4.045 1.00 93.00 126 VAL A O 1
ATOM 959 N N . TYR A 1 127 ? -5.815 5.678 -5.950 1.00 93.75 127 TYR A N 1
ATOM 960 C CA . TYR A 1 127 ? -6.793 4.591 -5.978 1.00 93.75 127 TYR A CA 1
ATOM 961 C C . TYR A 1 127 ? -6.143 3.204 -5.891 1.00 93.75 127 TYR A C 1
ATOM 963 O O . TYR A 1 127 ? -6.573 2.379 -5.086 1.00 93.75 127 TYR A O 1
ATOM 971 N N . VAL A 1 128 ? -5.086 2.948 -6.671 1.00 89.88 128 VAL A N 1
ATOM 972 C CA . VAL A 1 128 ? -4.361 1.666 -6.630 1.00 89.88 128 VAL A CA 1
ATOM 973 C C . VAL A 1 128 ? -3.731 1.435 -5.257 1.00 89.88 128 VAL A C 1
ATOM 975 O O . VAL A 1 128 ? -3.916 0.361 -4.687 1.00 89.88 128 VAL A O 1
ATOM 978 N N . ILE A 1 129 ? -3.038 2.435 -4.699 1.00 90.50 129 ILE A N 1
ATOM 979 C CA . ILE A 1 129 ? -2.438 2.331 -3.358 1.00 90.50 129 ILE A CA 1
ATOM 980 C C . ILE A 1 129 ? -3.528 2.048 -2.321 1.00 90.50 129 ILE A C 1
ATOM 982 O O . ILE A 1 129 ? -3.409 1.106 -1.544 1.00 90.50 129 ILE A O 1
ATOM 986 N N . THR A 1 130 ? -4.625 2.805 -2.346 1.00 93.19 130 THR A N 1
ATOM 987 C CA . THR A 1 130 ? -5.750 2.641 -1.424 1.00 93.19 130 THR A CA 1
ATOM 988 C C . THR A 1 130 ? -6.369 1.248 -1.525 1.00 93.19 130 THR A C 1
ATOM 990 O O . THR A 1 130 ? -6.592 0.603 -0.500 1.00 93.19 130 THR A O 1
ATOM 993 N N . LYS A 1 131 ? -6.612 0.754 -2.745 1.00 92.88 131 LYS A N 1
ATOM 994 C CA . LYS A 1 131 ? -7.163 -0.583 -3.011 1.00 92.88 131 LYS A CA 1
ATOM 995 C C . LYS A 1 131 ? -6.261 -1.680 -2.445 1.00 92.88 131 LYS A C 1
ATOM 997 O O . LYS A 1 131 ? -6.752 -2.576 -1.758 1.00 92.88 131 LYS A O 1
ATOM 1002 N N . VAL A 1 132 ? -4.956 -1.600 -2.708 1.00 90.38 132 VAL A N 1
ATOM 1003 C CA . VAL A 1 132 ? -3.972 -2.571 -2.211 1.00 90.38 132 VAL A CA 1
ATOM 1004 C C . VAL A 1 132 ? -3.879 -2.532 -0.686 1.00 90.38 132 VAL A C 1
ATOM 1006 O O . VAL A 1 132 ? -3.990 -3.574 -0.040 1.00 90.38 132 VAL A O 1
ATOM 1009 N N . SER A 1 133 ? -3.735 -1.345 -0.098 1.00 90.06 133 SER A N 1
ATOM 1010 C CA . SER A 1 133 ? -3.641 -1.185 1.354 1.00 90.06 133 SER A CA 1
ATOM 1011 C C . SER A 1 133 ? -4.897 -1.697 2.061 1.00 90.06 133 SER A C 1
ATOM 1013 O O . SER A 1 133 ? -4.784 -2.449 3.026 1.00 90.06 133 SER A O 1
ATOM 1015 N N . MET A 1 134 ? -6.091 -1.384 1.545 1.00 91.19 134 MET A N 1
ATOM 1016 C CA . MET A 1 134 ? -7.356 -1.896 2.085 1.00 91.19 134 MET A CA 1
ATOM 1017 C C . MET A 1 134 ? -7.416 -3.427 2.032 1.00 91.19 134 MET A C 1
ATOM 1019 O O . MET A 1 134 ? -7.778 -4.071 3.017 1.00 91.19 134 MET A O 1
ATOM 1023 N N . ARG A 1 135 ? -7.024 -4.029 0.901 1.00 90.31 135 ARG A N 1
ATOM 1024 C CA . ARG A 1 135 ? -6.991 -5.489 0.736 1.00 90.31 135 ARG A CA 1
ATOM 1025 C C . ARG A 1 135 ? -6.095 -6.151 1.783 1.00 90.31 135 ARG A C 1
ATOM 1027 O O . ARG A 1 135 ? -6.505 -7.133 2.396 1.00 90.31 135 ARG A O 1
ATOM 1034 N N . LEU A 1 136 ? -4.908 -5.596 2.017 1.00 87.69 136 LEU A N 1
ATOM 1035 C CA . LEU A 1 136 ? -3.965 -6.127 3.001 1.00 87.69 136 LEU A CA 1
ATOM 1036 C C . LEU A 1 136 ? -4.446 -5.918 4.441 1.00 87.69 136 LEU A C 1
ATOM 1038 O O . LEU A 1 136 ? -4.332 -6.836 5.248 1.00 87.69 136 LEU A O 1
ATOM 1042 N N . MET A 1 137 ? -5.060 -4.774 4.760 1.00 87.31 137 MET A N 1
ATOM 1043 C CA . MET A 1 137 ? -5.678 -4.554 6.076 1.00 87.31 137 MET A CA 1
ATOM 1044 C C . MET A 1 137 ? -6.792 -5.567 6.360 1.00 87.31 137 MET A C 1
ATOM 1046 O O . MET A 1 137 ? -6.814 -6.183 7.425 1.00 87.31 137 MET A O 1
ATOM 1050 N N . LEU A 1 138 ? -7.685 -5.803 5.395 1.00 88.56 138 LEU A N 1
ATOM 1051 C CA . LEU A 1 138 ? -8.714 -6.842 5.508 1.00 88.56 138 LEU A CA 1
ATOM 1052 C C . LEU A 1 138 ? -8.094 -8.245 5.613 1.00 88.56 138 LEU A C 1
ATOM 1054 O O . LEU A 1 138 ? -8.592 -9.097 6.353 1.00 88.56 138 LEU A O 1
ATOM 1058 N N . GLY A 1 139 ? -6.982 -8.483 4.916 1.00 87.50 139 GLY A N 1
ATOM 1059 C CA . GLY A 1 139 ? -6.181 -9.700 5.026 1.00 87.50 139 GLY A CA 1
ATOM 1060 C C . GLY A 1 139 ? -5.659 -9.951 6.444 1.00 87.50 139 GLY A C 1
ATOM 1061 O O . GLY A 1 139 ? -5.700 -11.088 6.910 1.00 87.50 139 GLY A O 1
ATOM 1062 N N . LEU A 1 140 ? -5.245 -8.905 7.168 1.00 85.62 140 LEU A N 1
ATOM 1063 C CA . LEU A 1 140 ? -4.824 -9.012 8.572 1.00 85.62 140 LEU A CA 1
ATOM 1064 C C . LEU A 1 140 ? -5.995 -9.386 9.488 1.00 85.62 140 LEU A C 1
ATOM 1066 O O . LEU A 1 140 ? -5.848 -10.256 10.342 1.00 85.62 140 LEU A O 1
ATOM 1070 N N . LEU A 1 141 ? -7.167 -8.772 9.286 1.00 84.06 141 LEU A N 1
ATOM 1071 C CA . LEU A 1 141 ? -8.370 -9.063 10.081 1.00 84.06 141 LEU A CA 1
ATOM 1072 C C . LEU A 1 141 ? -8.906 -10.480 9.840 1.00 84.06 141 LEU A C 1
ATOM 1074 O O . LEU A 1 141 ? -9.444 -11.105 10.749 1.00 84.06 141 LEU A O 1
ATOM 1078 N N . THR A 1 142 ? -8.750 -10.993 8.618 1.00 87.56 142 THR A N 1
ATOM 1079 C CA . THR A 1 142 ? -9.176 -12.348 8.230 1.00 87.56 142 THR A CA 1
ATOM 1080 C C . THR A 1 142 ? -8.108 -13.420 8.466 1.00 87.56 142 THR A C 1
ATOM 1082 O O . THR A 1 142 ? -8.379 -14.599 8.251 1.00 87.56 142 THR A O 1
ATOM 1085 N N . GLY A 1 143 ? -6.901 -13.040 8.902 1.00 83.25 143 GLY A N 1
ATOM 1086 C CA . GLY A 1 143 ? -5.780 -13.955 9.145 1.00 83.25 143 GLY A CA 1
ATOM 1087 C C . GLY A 1 143 ? -5.062 -14.458 7.886 1.00 83.25 143 GLY A C 1
ATOM 1088 O O . GLY A 1 143 ? -4.196 -15.324 7.991 1.00 83.25 143 GLY A O 1
ATOM 1089 N N . LYS A 1 144 ? -5.388 -13.926 6.702 1.00 81.25 144 LYS A N 1
ATOM 1090 C CA . LYS A 1 144 ? -4.703 -14.246 5.435 1.00 81.25 144 LYS A CA 1
ATOM 1091 C C . LYS A 1 144 ? -3.329 -13.582 5.327 1.00 81.25 144 LYS A C 1
ATOM 1093 O O . LYS A 1 144 ? -2.432 -14.116 4.683 1.00 81.25 144 LYS A O 1
ATOM 1098 N N . THR A 1 145 ? -3.162 -12.426 5.965 1.00 81.75 145 THR A N 1
ATOM 1099 C CA . THR A 1 145 ? -1.905 -11.667 5.994 1.00 81.75 145 THR A CA 1
ATOM 1100 C C . THR A 1 145 ? -1.278 -11.758 7.380 1.00 81.75 145 THR A C 1
ATOM 1102 O O . THR A 1 145 ? -1.967 -11.677 8.396 1.00 81.75 145 THR A O 1
ATOM 1105 N N . THR A 1 146 ? 0.045 -11.914 7.441 1.00 80.00 146 THR A N 1
ATOM 1106 C CA . THR A 1 146 ? 0.758 -12.086 8.715 1.00 80.00 146 THR A CA 1
ATOM 1107 C C . THR A 1 146 ? 1.169 -10.735 9.307 1.00 80.00 146 THR A C 1
ATOM 1109 O O . THR A 1 146 ? 1.791 -9.923 8.628 1.00 80.00 146 THR A O 1
ATOM 1112 N N . LEU A 1 147 ? 0.949 -10.526 10.613 1.00 74.62 147 LEU A N 1
ATOM 1113 C CA . LEU A 1 147 ? 1.363 -9.306 11.338 1.00 74.62 147 LEU A CA 1
ATOM 1114 C C . LEU A 1 147 ? 2.875 -9.012 11.268 1.00 74.62 147 LEU A C 1
ATOM 1116 O O . LEU A 1 147 ? 3.288 -7.867 11.400 1.00 74.62 147 LEU A O 1
ATOM 1120 N N . LYS A 1 148 ? 3.707 -10.031 11.021 1.00 73.94 148 LYS A N 1
ATOM 1121 C CA . LYS A 1 148 ? 5.164 -9.906 10.820 1.00 73.94 148 LYS A CA 1
ATOM 1122 C C . LYS A 1 148 ? 5.552 -9.147 9.549 1.00 73.94 148 LYS A C 1
ATOM 1124 O O . LYS A 1 148 ? 6.714 -8.774 9.399 1.00 73.94 148 LYS A O 1
ATOM 1129 N N . GLN A 1 149 ? 4.624 -8.993 8.607 1.00 66.69 149 GLN A N 1
ATOM 1130 C CA . GLN A 1 149 ? 4.869 -8.279 7.356 1.00 66.69 149 GLN A CA 1
ATOM 1131 C C . GLN A 1 149 ? 4.613 -6.787 7.488 1.00 66.69 149 GLN A C 1
ATOM 1133 O O . GLN A 1 149 ? 5.205 -6.029 6.728 1.00 66.69 149 GLN A O 1
ATOM 1138 N N . LEU A 1 150 ? 3.807 -6.369 8.466 1.00 71.94 150 LEU A N 1
ATOM 1139 C CA . LEU A 1 150 ? 3.566 -4.960 8.737 1.00 71.94 150 LEU A CA 1
ATOM 1140 C C . LEU A 1 150 ? 4.890 -4.284 9.111 1.00 71.94 150 LEU A C 1
ATOM 1142 O O . LEU A 1 150 ? 5.538 -4.695 10.073 1.00 71.94 150 LEU A O 1
ATOM 1146 N N . GLY A 1 151 ? 5.296 -3.277 8.337 1.00 73.50 151 GLY A N 1
ATOM 1147 C CA . GLY A 1 151 ? 6.463 -2.469 8.674 1.00 73.50 151 GLY A CA 1
ATOM 1148 C C . GLY A 1 151 ? 6.187 -1.663 9.939 1.00 73.50 151 GLY A C 1
ATOM 1149 O O . GLY A 1 151 ? 5.185 -0.949 10.008 1.00 73.50 151 GLY A O 1
ATOM 1150 N N . GLY A 1 152 ? 7.047 -1.791 10.945 1.00 86.44 152 GLY A N 1
ATOM 1151 C CA . GLY A 1 152 ? 6.955 -0.992 12.156 1.00 86.44 152 GLY A CA 1
ATOM 1152 C C . GLY A 1 152 ? 7.632 0.380 12.024 1.00 86.44 152 GLY A C 1
ATOM 1153 O O . GLY A 1 152 ? 8.088 0.783 10.944 1.00 86.44 152 GLY A O 1
ATOM 1154 N N . PRO A 1 153 ? 7.715 1.130 13.140 1.00 88.94 153 PRO A N 1
ATOM 1155 C CA . PRO A 1 153 ? 8.308 2.467 13.165 1.00 88.94 153 PRO A CA 1
ATOM 1156 C C . PRO A 1 153 ? 9.762 2.514 12.680 1.00 88.94 153 PRO A C 1
ATOM 1158 O O . PRO A 1 153 ? 10.185 3.518 12.106 1.00 88.94 153 PRO A O 1
ATOM 1161 N N . LEU A 1 154 ? 10.531 1.441 12.890 1.00 90.88 154 LEU A N 1
ATOM 1162 C CA . LEU A 1 154 ? 11.940 1.393 12.510 1.00 90.88 154 LEU A CA 1
ATOM 1163 C C . LEU A 1 154 ? 12.088 1.182 11.000 1.00 90.88 154 LEU A C 1
ATOM 1165 O O . LEU A 1 154 ? 12.890 1.869 10.367 1.00 90.88 154 LEU A O 1
ATOM 1169 N N . SER A 1 155 ? 11.270 0.310 10.403 1.00 87.75 155 SER A N 1
ATOM 1170 C CA . SER A 1 155 ? 11.213 0.172 8.942 1.00 87.75 155 SER A CA 1
ATOM 1171 C C . SER A 1 155 ? 10.759 1.456 8.249 1.00 87.75 155 SER A C 1
ATOM 1173 O O . SER A 1 155 ? 11.342 1.834 7.232 1.00 87.75 155 SER A O 1
ATOM 1175 N N . ILE A 1 156 ? 9.783 2.169 8.820 1.00 89.69 156 ILE A N 1
ATOM 1176 C CA . ILE A 1 156 ? 9.349 3.479 8.309 1.00 89.69 156 ILE A CA 1
ATOM 1177 C C . ILE A 1 156 ? 10.515 4.478 8.337 1.00 89.69 156 ILE A C 1
ATOM 1179 O O . ILE A 1 156 ? 10.755 5.163 7.342 1.00 89.69 156 ILE A O 1
ATOM 1183 N N . ALA A 1 157 ? 11.271 4.540 9.438 1.00 91.56 157 ALA A N 1
ATOM 1184 C CA . ALA A 1 157 ? 12.420 5.437 9.563 1.00 91.56 157 ALA A CA 1
ATOM 1185 C C . ALA A 1 157 ? 13.543 5.107 8.558 1.00 91.56 157 ALA A C 1
ATOM 1187 O O . ALA A 1 157 ? 14.079 6.010 7.912 1.00 91.56 157 ALA A O 1
ATOM 1188 N N . ASP A 1 158 ? 13.868 3.825 8.377 1.00 90.44 158 ASP A N 1
ATOM 1189 C CA . ASP A 1 158 ? 14.868 3.363 7.404 1.00 90.44 158 ASP A CA 1
ATOM 1190 C C . ASP A 1 158 ? 14.457 3.702 5.960 1.00 90.44 158 ASP A C 1
ATOM 1192 O O . ASP A 1 158 ? 15.250 4.236 5.179 1.00 90.44 158 ASP A O 1
ATOM 1196 N N . MET A 1 159 ? 13.191 3.471 5.601 1.00 89.06 159 MET A N 1
ATOM 1197 C CA . MET A 1 159 ? 12.664 3.825 4.279 1.00 89.06 159 MET A CA 1
ATOM 1198 C C . MET A 1 159 ? 12.616 5.339 4.042 1.00 89.06 159 MET A C 1
ATOM 1200 O O . MET A 1 159 ? 12.941 5.800 2.941 1.00 89.06 159 MET A O 1
ATOM 1204 N N . ALA A 1 160 ? 12.272 6.124 5.065 1.00 91.69 160 ALA A N 1
ATOM 1205 C CA . ALA A 1 160 ? 12.343 7.581 5.009 1.00 91.69 160 ALA A CA 1
ATOM 1206 C C . ALA A 1 160 ? 13.782 8.047 4.732 1.00 91.69 160 ALA A C 1
ATOM 1208 O O . ALA A 1 160 ? 14.007 8.855 3.831 1.00 91.69 160 ALA A O 1
ATOM 1209 N N . GLY A 1 161 ? 14.767 7.480 5.439 1.00 92.44 161 GLY A N 1
ATOM 1210 C CA . GLY A 1 161 ? 16.185 7.775 5.227 1.00 92.44 161 GLY A CA 1
ATOM 1211 C C . GLY A 1 161 ? 16.661 7.411 3.819 1.00 92.44 161 GLY A C 1
ATOM 1212 O O . GLY A 1 161 ? 17.258 8.242 3.134 1.00 92.44 161 GLY A O 1
ATOM 1213 N N . LYS A 1 162 ? 16.342 6.201 3.345 1.00 90.19 162 LYS A N 1
ATOM 1214 C CA . LYS A 1 162 ? 16.700 5.737 1.993 1.00 90.19 162 LYS A CA 1
ATOM 1215 C C . LYS A 1 162 ? 16.075 6.599 0.900 1.00 90.19 162 LYS A C 1
ATOM 1217 O O . LYS A 1 162 ? 16.761 6.970 -0.046 1.00 90.19 162 LYS A O 1
ATOM 1222 N N . SER A 1 163 ? 14.792 6.939 1.017 1.00 89.31 163 SER A N 1
ATOM 1223 C CA . SER A 1 163 ? 14.117 7.785 0.024 1.00 89.31 163 SER A CA 1
ATOM 1224 C C . SER A 1 163 ? 14.690 9.205 -0.005 1.00 89.31 163 SER A C 1
ATOM 1226 O O . SER A 1 163 ? 14.936 9.724 -1.093 1.00 89.31 163 SER A O 1
ATOM 1228 N N . ALA A 1 164 ? 15.001 9.785 1.159 1.00 92.81 164 ALA A N 1
ATOM 1229 C CA . ALA A 1 164 ? 15.654 11.089 1.261 1.00 92.81 164 ALA A CA 1
ATOM 1230 C C . ALA A 1 164 ? 17.068 11.099 0.651 1.00 92.81 164 ALA A C 1
ATOM 1232 O O . ALA A 1 164 ? 17.435 12.071 -0.007 1.00 92.81 164 ALA A O 1
ATOM 1233 N N . GLN A 1 165 ? 17.841 10.018 0.816 1.00 91.44 165 GLN A N 1
ATOM 1234 C CA . GLN A 1 165 ? 19.170 9.875 0.203 1.00 91.44 165 GLN A CA 1
ATOM 1235 C C . GLN A 1 165 ? 19.119 9.817 -1.329 1.00 91.44 165 GLN A C 1
ATOM 1237 O O . GLN A 1 165 ? 20.046 10.290 -1.983 1.00 91.44 165 GLN A O 1
ATOM 1242 N N . VAL A 1 166 ? 18.055 9.250 -1.911 1.00 85.25 166 VAL A N 1
ATOM 1243 C CA . VAL A 1 166 ? 17.876 9.225 -3.374 1.00 85.25 166 VAL A CA 1
ATOM 1244 C C . VAL A 1 166 ? 17.486 10.608 -3.901 1.00 85.25 166 VAL A C 1
ATOM 1246 O O . VAL A 1 166 ? 17.950 11.013 -4.966 1.00 85.25 166 VAL A O 1
ATOM 1249 N N . GLY A 1 167 ? 16.637 11.337 -3.175 1.00 87.00 167 GLY A N 1
ATOM 1250 C CA . GLY A 1 167 ? 16.285 12.716 -3.501 1.00 87.00 167 GLY A CA 1
ATOM 1251 C C . GLY A 1 167 ? 14.897 13.119 -3.013 1.00 87.00 167 GLY A C 1
ATOM 1252 O O . GLY A 1 167 ? 14.158 12.342 -2.408 1.00 87.00 167 GLY A O 1
ATOM 1253 N N . TRP A 1 168 ? 14.503 14.355 -3.316 1.00 89.12 168 TRP A N 1
ATOM 1254 C CA . TRP A 1 168 ? 13.236 14.898 -2.829 1.00 89.12 168 TRP A CA 1
ATOM 1255 C C . TRP A 1 168 ? 12.008 14.267 -3.508 1.00 89.12 168 TRP A C 1
ATOM 1257 O O . TRP A 1 168 ? 11.000 14.069 -2.835 1.00 89.12 168 TRP A O 1
ATOM 1267 N N . GLN A 1 169 ? 12.067 13.903 -4.803 1.00 86.88 169 GLN A N 1
ATOM 1268 C CA . GLN A 1 169 ? 10.904 13.297 -5.478 1.00 86.88 169 GLN A CA 1
ATOM 1269 C C . GLN A 1 169 ? 10.524 11.933 -4.873 1.00 86.88 169 GLN A C 1
ATOM 1271 O O . GLN A 1 169 ? 9.352 11.758 -4.527 1.00 86.88 169 GLN A O 1
ATOM 1276 N N . PRO A 1 170 ? 11.458 10.973 -4.681 1.00 85.12 170 PRO A N 1
ATOM 1277 C CA . PRO A 1 170 ? 11.144 9.713 -4.004 1.00 85.12 170 PRO A CA 1
ATOM 1278 C C . PRO A 1 170 ? 10.710 9.904 -2.552 1.00 85.12 170 PRO A C 1
ATOM 1280 O O . PRO A 1 170 ? 9.834 9.180 -2.087 1.00 85.12 170 PRO A O 1
ATOM 1283 N N . PHE A 1 171 ? 11.277 10.886 -1.845 1.00 90.75 171 PHE A N 1
ATOM 1284 C CA . PHE A 1 171 ? 10.873 11.205 -0.477 1.00 90.75 171 PHE A CA 1
ATOM 1285 C C . PHE A 1 171 ? 9.421 11.702 -0.398 1.00 90.75 171 PHE A C 1
ATOM 1287 O O . PHE A 1 171 ? 8.648 11.213 0.421 1.00 90.75 171 PHE A O 1
ATOM 1294 N N . VAL A 1 172 ? 8.999 12.603 -1.293 1.00 93.19 172 VAL A N 1
ATOM 1295 C CA . VAL A 1 172 ? 7.595 13.051 -1.367 1.00 93.19 172 VAL A CA 1
ATOM 1296 C C . VAL A 1 172 ? 6.664 11.895 -1.740 1.00 93.19 172 VAL A C 1
ATOM 1298 O O . VAL A 1 172 ? 5.587 11.769 -1.160 1.00 93.19 172 VAL A O 1
ATOM 1301 N N . ALA A 1 173 ? 7.075 11.016 -2.658 1.00 88.12 173 ALA A N 1
ATOM 1302 C CA . ALA A 1 173 ? 6.302 9.819 -2.991 1.00 88.12 173 ALA A CA 1
ATOM 1303 C C . ALA A 1 173 ? 6.158 8.868 -1.787 1.00 88.12 173 ALA A C 1
ATOM 1305 O O . ALA A 1 173 ? 5.078 8.321 -1.564 1.00 88.12 173 ALA A O 1
ATOM 1306 N N . PHE A 1 174 ? 7.216 8.712 -0.986 1.00 90.94 174 PHE A N 1
ATOM 1307 C CA . PHE A 1 174 ? 7.176 7.962 0.267 1.00 90.94 174 PHE A CA 1
ATOM 1308 C C . PHE A 1 174 ? 6.227 8.607 1.287 1.00 90.94 174 PHE A C 1
ATOM 1310 O O . PHE A 1 174 ? 5.384 7.914 1.851 1.00 90.94 174 PHE A O 1
ATOM 1317 N N . LEU A 1 175 ? 6.284 9.929 1.475 1.00 93.88 175 LEU A N 1
ATOM 1318 C CA . LEU A 1 175 ? 5.349 10.642 2.352 1.00 93.88 175 LEU A CA 1
ATOM 1319 C C . LEU A 1 175 ? 3.894 10.494 1.892 1.00 93.88 175 LEU A C 1
ATOM 1321 O O . LEU A 1 175 ? 3.011 10.309 2.726 1.00 93.88 175 LEU A O 1
ATOM 1325 N N . ALA A 1 176 ? 3.640 10.532 0.582 1.00 93.06 176 ALA A N 1
ATOM 1326 C CA . ALA A 1 176 ? 2.309 10.306 0.027 1.00 93.06 176 ALA A CA 1
ATOM 1327 C C . ALA A 1 176 ? 1.809 8.882 0.322 1.00 93.06 176 ALA A C 1
ATOM 1329 O O . ALA A 1 176 ? 0.675 8.716 0.769 1.00 93.06 176 ALA A O 1
ATOM 1330 N N . LEU A 1 177 ? 2.661 7.865 0.143 1.00 90.25 177 LEU A N 1
ATOM 1331 C CA . LEU A 1 177 ? 2.344 6.482 0.508 1.00 90.25 177 LEU A CA 1
ATOM 1332 C C . LEU A 1 177 ? 2.012 6.361 2.003 1.00 90.25 177 LEU A C 1
ATOM 1334 O O . LEU A 1 177 ? 0.965 5.820 2.354 1.00 90.25 177 LEU A O 1
ATOM 1338 N N . MET A 1 178 ? 2.854 6.928 2.874 1.00 91.44 178 MET A N 1
ATOM 1339 C CA . MET A 1 178 ? 2.629 6.922 4.323 1.00 91.44 178 MET A CA 1
ATOM 1340 C C . MET A 1 178 ? 1.339 7.648 4.710 1.00 91.44 178 MET A C 1
ATOM 1342 O O . MET A 1 178 ? 0.591 7.159 5.554 1.00 91.44 178 MET A O 1
ATOM 1346 N N . SER A 1 179 ? 1.043 8.784 4.076 1.00 93.88 179 SER A N 1
ATOM 1347 C CA . SER A 1 179 ? -0.185 9.544 4.311 1.00 93.88 179 SER A CA 1
ATOM 1348 C C . SER A 1 179 ? -1.432 8.726 3.969 1.00 93.88 179 SER A C 1
ATOM 1350 O O . SER A 1 179 ? -2.372 8.704 4.762 1.00 93.88 179 SER A O 1
ATOM 1352 N N . ILE A 1 180 ? -1.424 8.000 2.846 1.00 92.75 180 ILE A N 1
ATOM 1353 C CA . ILE A 1 180 ? -2.535 7.121 2.458 1.00 92.75 180 ILE A CA 1
ATOM 1354 C C . ILE A 1 180 ? -2.680 5.963 3.454 1.00 92.75 180 ILE A C 1
ATOM 1356 O O . ILE A 1 180 ? -3.791 5.691 3.908 1.00 92.75 180 ILE A O 1
ATOM 1360 N N . SER A 1 181 ? -1.580 5.299 3.825 1.00 88.94 181 SER A N 1
ATOM 1361 C CA . SER A 1 181 ? -1.610 4.163 4.757 1.00 88.94 181 SER A CA 1
ATOM 1362 C C . SER A 1 181 ? -2.095 4.560 6.157 1.00 88.94 181 SER A C 1
ATOM 1364 O O . SER A 1 181 ? -2.951 3.874 6.715 1.00 88.94 181 SER A O 1
ATOM 1366 N N . ILE A 1 182 ? -1.611 5.679 6.709 1.00 90.00 182 ILE A N 1
ATOM 1367 C CA . ILE A 1 182 ? -2.051 6.192 8.020 1.00 90.00 182 ILE A CA 1
ATOM 1368 C C . ILE A 1 182 ? -3.502 6.681 7.948 1.00 90.00 182 ILE A C 1
ATOM 1370 O O . ILE A 1 182 ? -4.288 6.387 8.845 1.00 90.00 182 ILE A O 1
ATOM 1374 N N . GLY A 1 183 ? -3.882 7.374 6.869 1.00 92.31 183 GLY A N 1
ATOM 1375 C CA . GLY A 1 183 ? -5.262 7.811 6.657 1.00 92.31 183 GLY A CA 1
ATOM 1376 C C . GLY A 1 183 ? -6.238 6.634 6.624 1.00 92.31 183 GLY A C 1
ATOM 1377 O O . GLY A 1 183 ? -7.270 6.672 7.285 1.00 92.31 183 GLY A O 1
ATOM 1378 N N . LEU A 1 184 ? -5.885 5.552 5.926 1.00 91.56 184 LEU A N 1
ATOM 1379 C CA . LEU A 1 184 ? -6.672 4.319 5.921 1.00 91.56 184 LEU A CA 1
ATOM 1380 C C . LEU A 1 184 ? -6.721 3.636 7.289 1.00 91.56 184 LEU A C 1
ATOM 1382 O O . LEU A 1 184 ? -7.790 3.187 7.696 1.00 91.56 184 LEU A O 1
ATOM 1386 N N . LEU A 1 185 ? -5.593 3.575 8.003 1.00 88.50 185 LEU A N 1
ATOM 1387 C CA . LEU A 1 185 ? -5.550 3.018 9.354 1.00 88.50 185 LEU A CA 1
ATOM 1388 C C . LEU A 1 185 ? -6.498 3.782 10.287 1.00 88.50 185 LEU A C 1
ATOM 1390 O O . LEU A 1 185 ? -7.248 3.159 11.032 1.00 88.50 185 LEU A O 1
ATOM 1394 N N . ASN A 1 186 ? -6.530 5.114 10.194 1.00 91.31 186 ASN A N 1
ATOM 1395 C CA . ASN A 1 186 ? -7.435 5.944 10.985 1.00 91.31 186 ASN A CA 1
ATOM 1396 C C . ASN A 1 186 ? -8.913 5.703 10.665 1.00 91.31 186 ASN A C 1
ATOM 1398 O O . ASN A 1 186 ? -9.742 5.969 11.525 1.00 91.31 186 ASN A O 1
ATOM 1402 N N . LEU A 1 187 ? -9.261 5.175 9.488 1.00 92.50 187 LEU A N 1
ATOM 1403 C CA . LEU A 1 187 ? -10.639 4.816 9.130 1.00 92.50 187 LEU A CA 1
ATOM 1404 C C . LEU A 1 187 ? -11.067 3.435 9.651 1.00 92.50 187 LEU A C 1
ATOM 1406 O O . LEU A 1 187 ? -12.242 3.081 9.541 1.00 92.50 187 LEU A O 1
ATOM 1410 N N . VAL A 1 188 ? -10.151 2.648 10.222 1.00 90.69 188 VAL A N 1
ATOM 1411 C CA . VAL A 1 188 ? -10.485 1.352 10.824 1.00 90.69 188 VAL A CA 1
ATOM 1412 C C . VAL A 1 188 ? -11.436 1.578 12.012 1.00 90.69 188 VAL A C 1
ATOM 1414 O O . VAL A 1 188 ? -11.198 2.486 12.812 1.00 90.69 188 VAL A O 1
ATOM 1417 N N . PRO A 1 189 ? -12.496 0.756 12.177 1.00 89.12 189 PRO A N 1
ATOM 1418 C CA . PRO A 1 189 ? -13.492 0.898 13.244 1.00 89.12 189 PRO A CA 1
ATOM 1419 C C . PRO A 1 189 ? -12.951 0.438 14.612 1.00 89.12 189 PRO A C 1
ATOM 1421 O O . PRO A 1 189 ? -13.506 -0.449 15.260 1.00 89.12 189 PRO A O 1
ATOM 1424 N N . LEU A 1 190 ? -11.838 1.026 15.049 1.00 90.06 190 LEU A N 1
ATOM 1425 C CA . LEU A 1 190 ? -11.237 0.814 16.358 1.00 90.06 190 LEU A CA 1
ATOM 1426 C C . LEU A 1 190 ? -11.466 2.046 17.242 1.00 90.06 190 LEU A C 1
ATOM 1428 O O . LEU A 1 190 ? -11.215 3.171 16.802 1.00 90.06 190 LEU A O 1
ATOM 1432 N N . PRO A 1 191 ? -11.884 1.863 18.507 1.00 84.38 191 PRO A N 1
ATOM 1433 C CA . PRO A 1 191 ? -11.920 2.949 19.482 1.00 84.38 191 PRO A CA 1
ATOM 1434 C C . PRO A 1 191 ? -10.564 3.668 19.561 1.00 84.38 191 PRO A C 1
ATOM 1436 O O . PRO A 1 191 ? -9.540 2.995 19.508 1.00 84.38 191 PRO A O 1
ATOM 1439 N N . MET A 1 192 ? -10.564 4.998 19.744 1.00 88.75 192 MET A N 1
ATOM 1440 C CA . MET A 1 192 ? -9.400 5.918 19.682 1.00 88.75 192 MET A CA 1
ATOM 1441 C C . MET A 1 192 ? -9.063 6.445 18.275 1.00 88.75 192 MET A C 1
ATOM 1443 O O . MET A 1 192 ? -8.522 7.543 18.178 1.00 88.75 192 MET A O 1
ATOM 1447 N N . LEU A 1 193 ? -9.400 5.717 17.205 1.00 91.94 193 LEU A N 1
ATOM 1448 C CA . LEU A 1 193 ? -9.212 6.179 15.823 1.00 91.94 193 LEU A CA 1
ATOM 1449 C C . LEU A 1 193 ? -10.456 6.916 15.300 1.00 91.94 193 LEU A C 1
ATOM 1451 O O . LEU A 1 193 ? -11.556 6.749 15.837 1.00 91.94 193 LEU A O 1
ATOM 1455 N N . ASP A 1 194 ? -10.291 7.683 14.220 1.00 93.00 194 ASP A N 1
ATOM 1456 C CA . ASP A 1 194 ? -11.380 8.439 13.581 1.00 93.00 194 ASP A CA 1
ATOM 1457 C C . ASP A 1 194 ? -12.529 7.513 13.137 1.00 93.00 194 ASP A C 1
ATOM 1459 O O . ASP A 1 194 ? -13.703 7.818 13.343 1.00 93.00 194 ASP A O 1
ATOM 1463 N N . GLY A 1 195 ? -12.211 6.321 12.629 1.00 91.44 195 GLY A N 1
ATOM 1464 C CA . GLY A 1 195 ? -13.167 5.281 12.253 1.00 91.44 195 GLY A CA 1
ATOM 1465 C C . GLY A 1 195 ? -13.965 4.728 13.434 1.00 91.44 195 GLY A C 1
ATOM 1466 O O . GLY A 1 195 ? -15.116 4.327 13.267 1.00 91.44 195 GLY A O 1
ATOM 1467 N N . GLY A 1 196 ? -13.404 4.753 14.646 1.00 92.44 196 GLY A N 1
ATOM 1468 C CA . GLY A 1 196 ? -14.138 4.431 15.869 1.00 92.44 196 GLY A CA 1
ATOM 1469 C C . GLY A 1 196 ? -15.190 5.485 16.212 1.00 92.44 196 GLY A C 1
ATOM 1470 O O . GLY A 1 196 ? -16.289 5.133 16.632 1.00 92.44 196 GLY A O 1
ATOM 1471 N N . GLN A 1 197 ? -14.889 6.765 15.984 1.00 91.25 197 GLN A N 1
ATOM 1472 C CA . GLN A 1 197 ? -15.866 7.842 16.170 1.00 91.25 197 GLN A CA 1
ATOM 1473 C C . GLN A 1 197 ? -16.970 7.759 15.111 1.00 91.25 197 GLN A C 1
ATOM 1475 O O . GLN A 1 197 ? -18.147 7.791 15.462 1.00 91.25 197 GLN A O 1
ATOM 1480 N N . LEU A 1 198 ? -16.603 7.513 13.846 1.00 93.50 198 LEU A N 1
ATOM 1481 C CA . LEU A 1 198 ? -17.571 7.248 12.775 1.00 93.50 198 LEU A CA 1
ATOM 1482 C C . LEU A 1 198 ? -18.483 6.058 13.106 1.00 93.50 198 LEU A C 1
ATOM 1484 O O . LEU A 1 198 ? -19.670 6.091 12.791 1.00 93.50 198 LEU A O 1
ATOM 1488 N N . LEU A 1 199 ? -17.958 5.018 13.765 1.00 93.38 199 LEU A N 1
ATOM 1489 C CA . LEU A 1 199 ? -18.759 3.882 14.224 1.00 93.38 199 LEU A CA 1
ATOM 1490 C C . LEU A 1 199 ? -19.766 4.289 15.308 1.00 93.38 199 LEU A C 1
ATOM 1492 O O . LEU A 1 199 ? -20.901 3.812 15.291 1.00 93.38 199 LEU A O 1
ATOM 1496 N N . TYR A 1 200 ? -19.377 5.156 16.244 1.00 92.69 200 TYR A N 1
ATOM 1497 C CA . TYR A 1 200 ? -20.290 5.656 17.273 1.00 92.69 200 TYR A CA 1
ATOM 1498 C C . TYR A 1 200 ? -21.392 6.532 16.679 1.00 92.69 200 TYR A C 1
ATOM 1500 O O . TYR A 1 200 ? -22.553 6.363 17.054 1.00 92.69 200 TYR A O 1
ATOM 1508 N N . ASP A 1 201 ? -21.051 7.393 15.721 1.00 92.19 201 ASP A N 1
ATOM 1509 C CA . ASP A 1 201 ? -22.015 8.235 15.009 1.00 92.19 201 ASP A CA 1
ATOM 1510 C C . ASP A 1 201 ? -22.970 7.377 14.164 1.00 92.19 201 ASP A C 1
ATOM 1512 O O . ASP A 1 201 ? -24.188 7.553 14.210 1.00 92.19 201 ASP A O 1
ATOM 1516 N N . ALA A 1 202 ? -22.444 6.379 13.445 1.00 93.12 202 ALA A N 1
ATOM 1517 C CA . ALA A 1 202 ? -23.253 5.422 12.690 1.00 93.12 202 ALA A CA 1
ATOM 1518 C C . ALA A 1 202 ? -24.199 4.628 13.605 1.00 93.12 202 ALA A C 1
ATOM 1520 O O . ALA A 1 202 ? -25.361 4.404 13.260 1.00 93.12 202 ALA A O 1
ATOM 1521 N N . TRP A 1 203 ? -23.727 4.234 14.789 1.00 93.12 203 TRP A N 1
ATOM 1522 C CA . TRP A 1 203 ? -24.568 3.598 15.796 1.00 93.12 203 TRP A CA 1
ATOM 1523 C C . TRP A 1 203 ? -25.662 4.540 16.308 1.00 93.12 203 TRP A C 1
ATOM 1525 O O . TRP A 1 203 ? -26.812 4.119 16.401 1.00 93.12 203 TRP A O 1
ATOM 1535 N N . GLU A 1 204 ? -25.344 5.802 16.611 1.00 94.69 204 GLU A N 1
ATOM 1536 C CA . GLU A 1 204 ? -26.335 6.799 17.039 1.00 94.69 204 GLU A CA 1
ATOM 1537 C C . GLU A 1 204 ? -27.429 6.987 15.980 1.00 94.69 204 GLU A C 1
ATOM 1539 O O . GLU A 1 204 ? -28.611 7.003 16.331 1.00 94.69 204 GLU A O 1
ATOM 1544 N N . LEU A 1 205 ? -27.052 7.047 14.698 1.00 95.00 205 LEU A N 1
ATOM 1545 C CA . LEU A 1 205 ? -27.989 7.160 13.577 1.00 95.00 205 LEU A CA 1
ATOM 1546 C C . LEU A 1 205 ? -28.949 5.964 13.485 1.00 95.00 205 LEU A C 1
ATOM 1548 O O . LEU A 1 205 ? -30.134 6.157 13.220 1.00 95.00 205 LEU A O 1
ATOM 1552 N N . VAL A 1 206 ? -28.465 4.738 13.711 1.00 95.69 206 VAL A N 1
ATOM 1553 C CA . VAL A 1 206 ? -29.283 3.513 13.609 1.00 95.69 206 VAL A CA 1
ATOM 1554 C C . VAL A 1 206 ? -30.104 3.260 14.877 1.00 95.69 206 VAL A C 1
ATOM 1556 O O . VAL A 1 206 ? -31.277 2.900 14.801 1.00 95.69 206 VAL A O 1
ATOM 1559 N N . ALA A 1 207 ? -29.502 3.430 16.054 1.00 92.88 207 ALA A N 1
ATOM 1560 C CA . ALA A 1 207 ? -30.128 3.132 17.341 1.00 92.88 207 ALA A CA 1
ATOM 1561 C C . ALA A 1 207 ? -30.968 4.299 17.894 1.00 92.88 207 ALA A C 1
ATOM 1563 O O . ALA A 1 207 ? -31.701 4.118 18.871 1.00 92.88 207 ALA A O 1
ATOM 1564 N N . GLY A 1 208 ? -30.829 5.504 17.326 1.00 91.81 208 GLY A N 1
ATOM 1565 C CA . GLY A 1 208 ? -31.466 6.737 17.805 1.00 91.81 208 GLY A CA 1
ATOM 1566 C C . GLY A 1 208 ? -30.990 7.180 19.192 1.00 91.81 208 GLY A C 1
ATOM 1567 O O . GLY A 1 208 ? -31.635 8.009 19.836 1.00 91.81 208 GLY A O 1
ATOM 1568 N N . LYS A 1 209 ? -29.905 6.583 19.702 1.00 90.00 209 LYS A N 1
ATOM 1569 C CA . LYS A 1 209 ? -29.377 6.810 21.051 1.00 90.00 209 LYS A CA 1
ATOM 1570 C C . LYS A 1 209 ? -27.858 6.824 21.029 1.00 90.00 209 LYS A C 1
ATOM 1572 O O . LYS A 1 209 ? -27.227 5.921 20.482 1.00 90.00 209 LYS A O 1
ATOM 1577 N N . ARG A 1 210 ? -27.286 7.813 21.716 1.00 89.62 210 ARG A N 1
ATOM 1578 C CA . ARG A 1 210 ? -25.842 7.920 21.933 1.00 89.62 210 ARG A CA 1
ATOM 1579 C C . ARG A 1 210 ? -25.324 6.784 22.798 1.00 89.62 210 ARG A C 1
ATOM 1581 O O . ARG A 1 210 ? -25.966 6.381 23.771 1.00 89.62 210 ARG A O 1
ATOM 1588 N N . ILE A 1 211 ? -24.121 6.324 22.471 1.00 89.06 211 ILE A N 1
ATOM 1589 C CA . ILE A 1 211 ? -23.327 5.495 23.374 1.00 89.06 211 ILE A CA 1
ATOM 1590 C C . ILE A 1 211 ? -23.048 6.316 24.636 1.00 89.06 211 ILE A C 1
ATOM 1592 O O . ILE A 1 211 ? -22.748 7.507 24.569 1.00 89.06 211 ILE A O 1
ATOM 1596 N N . THR A 1 212 ? -23.189 5.696 25.806 1.00 92.88 212 THR A N 1
ATOM 1597 C CA . THR A 1 212 ? -22.941 6.390 27.071 1.00 92.88 212 THR A CA 1
ATOM 1598 C C . THR A 1 212 ? -21.472 6.793 27.175 1.00 92.88 212 THR A C 1
ATOM 1600 O O . THR A 1 212 ? -20.582 6.033 26.791 1.00 92.88 212 THR A O 1
ATOM 1603 N N . LEU A 1 213 ? -21.204 7.962 27.764 1.00 91.12 213 LEU A N 1
ATOM 1604 C CA . LEU A 1 213 ? -19.837 8.471 27.932 1.00 91.12 213 LEU A CA 1
ATOM 1605 C C . LEU A 1 213 ? -18.932 7.458 28.654 1.00 91.12 213 LEU A C 1
ATOM 1607 O O . LEU A 1 213 ? -17.804 7.215 28.241 1.00 91.12 213 LEU A O 1
ATOM 1611 N N . SER A 1 214 ? -19.465 6.775 29.672 1.00 93.31 214 SER A N 1
ATOM 1612 C CA . SER A 1 214 ? -18.729 5.748 30.417 1.00 93.31 214 SER A CA 1
ATOM 1613 C C . SER A 1 214 ? -18.352 4.527 29.572 1.00 93.31 214 SER A C 1
ATOM 1615 O O . SER A 1 214 ? -17.320 3.904 29.823 1.00 93.31 214 SER A O 1
ATOM 1617 N N . LEU A 1 215 ? -19.168 4.161 28.577 1.00 91.94 215 LEU A N 1
ATOM 1618 C CA . LEU A 1 215 ? -18.843 3.085 27.644 1.00 91.94 215 LEU A CA 1
ATOM 1619 C C . LEU A 1 215 ? -17.817 3.564 26.612 1.00 91.94 215 LEU A C 1
ATOM 1621 O O . LEU A 1 215 ? -16.858 2.841 26.350 1.00 91.94 215 LEU A O 1
ATOM 1625 N N . GLN A 1 216 ? -17.960 4.788 26.099 1.00 92.44 216 GLN A N 1
ATOM 1626 C CA . GLN A 1 216 ? -16.995 5.387 25.173 1.00 92.44 216 GLN A CA 1
ATOM 1627 C C . GLN A 1 216 ? -15.596 5.487 25.800 1.00 92.44 216 GLN A C 1
ATOM 1629 O O . GLN A 1 216 ? -14.621 5.075 25.175 1.00 92.44 216 GLN A O 1
ATOM 1634 N N . GLU A 1 217 ? -15.492 5.930 27.056 1.00 93.25 217 GLU A N 1
ATOM 1635 C CA . GLU A 1 217 ? -14.226 5.973 27.802 1.00 93.25 217 GLU A CA 1
ATOM 1636 C C . GLU A 1 217 ? -13.597 4.583 27.968 1.00 93.25 217 GLU A C 1
ATOM 1638 O O . GLU A 1 217 ? -12.383 4.419 27.825 1.00 93.25 217 GLU A O 1
ATOM 1643 N N . LYS A 1 218 ? -14.408 3.559 28.273 1.00 94.75 218 LYS A N 1
ATOM 1644 C CA . LYS A 1 218 ? -13.924 2.174 28.389 1.00 94.75 218 LYS A CA 1
ATOM 1645 C C . LYS A 1 218 ? -13.405 1.665 27.050 1.00 94.75 218 LYS A C 1
ATOM 1647 O O . LYS A 1 218 ? -12.308 1.115 27.003 1.00 94.75 218 LYS A O 1
ATOM 1652 N N . LEU A 1 219 ? -14.164 1.877 25.977 1.00 93.00 219 LEU A N 1
ATOM 1653 C CA . LEU A 1 219 ? -13.771 1.481 24.630 1.00 93.00 219 LEU A CA 1
ATOM 1654 C C . LEU A 1 219 ? -12.487 2.196 24.199 1.00 93.00 219 LEU A C 1
ATOM 1656 O O . LEU A 1 219 ? -11.570 1.530 23.733 1.00 93.00 219 LEU A O 1
ATOM 1660 N N . GLN A 1 220 ? -12.367 3.507 24.424 1.00 94.00 220 GLN A N 1
ATOM 1661 C CA . GLN A 1 220 ? -11.147 4.269 24.128 1.00 94.00 220 GLN A CA 1
ATOM 1662 C C . GLN A 1 220 ? -9.931 3.744 24.896 1.00 94.00 220 GLN A C 1
ATOM 1664 O O . GLN A 1 220 ? -8.877 3.562 24.296 1.00 94.00 220 GLN A O 1
ATOM 1669 N N . LYS A 1 221 ? -10.065 3.440 26.195 1.00 94.88 221 LYS A N 1
ATOM 1670 C CA . LYS A 1 221 ? -8.973 2.844 26.989 1.00 94.88 221 LYS A CA 1
ATOM 1671 C C . LYS A 1 221 ? -8.533 1.494 26.426 1.00 94.88 221 LYS A C 1
ATOM 1673 O O . LYS A 1 221 ? -7.336 1.239 26.325 1.00 94.88 221 LYS A O 1
ATOM 1678 N N . VAL A 1 222 ? -9.490 0.646 26.042 1.00 94.31 222 VAL A N 1
ATOM 1679 C CA . VAL A 1 222 ? -9.200 -0.643 25.397 1.00 94.31 222 VAL A CA 1
ATOM 1680 C C . VAL A 1 222 ? -8.500 -0.429 24.055 1.00 94.31 222 VAL A C 1
ATOM 1682 O O . VAL A 1 222 ? -7.458 -1.032 23.818 1.00 94.31 222 VAL A O 1
ATOM 1685 N N . GLY A 1 223 ? -9.016 0.464 23.208 1.00 92.31 223 GLY A N 1
ATOM 1686 C CA . GLY A 1 223 ? -8.412 0.802 21.919 1.00 92.31 223 GLY A CA 1
ATOM 1687 C C . GLY A 1 223 ? -6.985 1.326 22.062 1.00 92.31 223 GLY A C 1
ATOM 1688 O O . GLY A 1 223 ? -6.077 0.836 21.399 1.00 92.31 223 GLY A O 1
ATOM 1689 N N . PHE A 1 224 ? -6.751 2.239 23.002 1.00 93.81 224 PHE A N 1
ATOM 1690 C CA . PHE A 1 224 ? -5.423 2.764 23.311 1.00 93.81 224 PHE A CA 1
ATOM 1691 C C . PHE A 1 224 ? -4.440 1.670 23.754 1.00 93.81 224 PHE A C 1
ATOM 1693 O O . PHE A 1 224 ? -3.321 1.605 23.244 1.00 93.81 224 PHE A O 1
ATOM 1700 N N . LEU A 1 225 ? -4.858 0.775 24.657 1.00 95.69 225 LEU A N 1
ATOM 1701 C CA . LEU A 1 225 ? -4.030 -0.356 25.087 1.00 95.69 225 LEU A CA 1
ATOM 1702 C C . LEU A 1 225 ? -3.700 -1.298 23.923 1.00 95.69 225 LEU A C 1
ATOM 1704 O O . LEU A 1 225 ? -2.556 -1.735 23.801 1.00 95.69 225 LEU A O 1
ATOM 1708 N N . LEU A 1 226 ? -4.672 -1.577 23.049 1.00 91.94 226 LEU A N 1
ATOM 1709 C CA . LEU A 1 226 ? -4.461 -2.386 21.847 1.00 91.94 226 LEU A CA 1
ATOM 1710 C C . LEU A 1 226 ? -3.479 -1.721 20.876 1.00 91.94 226 LEU A C 1
ATOM 1712 O O . LEU A 1 226 ? -2.588 -2.397 20.366 1.00 91.94 226 LEU A O 1
ATOM 1716 N N . LEU A 1 227 ? -3.592 -0.408 20.655 1.00 90.62 227 LEU A N 1
ATOM 1717 C CA . LEU A 1 227 ? -2.676 0.346 19.793 1.00 90.62 227 LEU A CA 1
ATOM 1718 C C . LEU A 1 227 ? -1.243 0.328 20.331 1.00 90.62 227 LEU A C 1
ATOM 1720 O O . LEU A 1 227 ? -0.306 0.111 19.560 1.00 90.62 227 LEU A O 1
ATOM 1724 N N . ILE A 1 228 ? -1.057 0.496 21.644 1.00 93.56 228 ILE A N 1
ATOM 1725 C CA . ILE A 1 228 ? 0.263 0.356 22.275 1.00 93.56 228 ILE A CA 1
ATOM 1726 C C . ILE A 1 228 ? 0.792 -1.066 22.093 1.00 93.56 228 ILE A C 1
ATOM 1728 O O . ILE A 1 228 ? 1.933 -1.237 21.667 1.00 93.56 228 ILE A O 1
ATOM 1732 N N . ALA A 1 229 ? -0.021 -2.084 22.379 1.00 92.44 229 ALA A N 1
ATOM 1733 C CA . ALA A 1 229 ? 0.391 -3.479 22.248 1.00 92.44 229 ALA A CA 1
ATOM 1734 C C . ALA A 1 229 ? 0.811 -3.819 20.808 1.00 92.44 229 ALA A C 1
ATOM 1736 O O . ALA A 1 229 ? 1.856 -4.436 20.601 1.00 92.44 229 ALA A O 1
ATOM 1737 N N . LEU A 1 230 ? 0.045 -3.363 19.813 1.00 88.69 230 LEU A N 1
ATOM 1738 C CA . LEU A 1 230 ? 0.367 -3.537 18.398 1.00 88.69 230 LEU A CA 1
ATOM 1739 C C . LEU A 1 230 ? 1.648 -2.785 18.016 1.00 88.69 230 LEU A C 1
ATOM 1741 O O . LEU A 1 230 ? 2.486 -3.337 17.310 1.00 88.69 230 LEU A O 1
ATOM 1745 N N . SER A 1 231 ? 1.828 -1.557 18.508 1.00 89.94 231 SER A N 1
ATOM 1746 C CA . SER A 1 231 ? 3.023 -0.747 18.241 1.00 89.94 231 SER A CA 1
ATOM 1747 C C . SER A 1 231 ? 4.285 -1.399 18.809 1.00 89.94 231 SER A C 1
ATOM 1749 O O . SER A 1 231 ? 5.310 -1.454 18.131 1.00 89.94 231 SER A O 1
ATOM 1751 N N . LEU A 1 232 ? 4.205 -1.947 20.026 1.00 92.94 232 LEU A N 1
ATOM 1752 C CA . LEU A 1 232 ? 5.293 -2.705 20.643 1.00 92.94 232 LEU A CA 1
ATOM 1753 C C . LEU A 1 232 ? 5.580 -4.002 19.880 1.00 92.94 232 LEU A C 1
ATOM 1755 O O . LEU A 1 232 ? 6.744 -4.327 19.660 1.00 92.94 232 LEU A O 1
ATOM 1759 N N . LEU A 1 233 ? 4.542 -4.718 19.436 1.00 90.75 233 LEU A N 1
ATOM 1760 C CA . LEU A 1 233 ? 4.690 -5.920 18.614 1.00 90.75 233 LEU A CA 1
ATOM 1761 C C . LEU A 1 233 ? 5.368 -5.606 17.271 1.00 90.75 233 LEU A C 1
ATOM 1763 O O . LEU A 1 233 ? 6.274 -6.327 16.859 1.00 90.75 233 LEU A O 1
ATOM 1767 N N . ALA A 1 234 ? 4.956 -4.529 16.599 1.00 88.69 234 ALA A N 1
ATOM 1768 C CA . ALA A 1 234 ? 5.551 -4.088 15.341 1.00 88.69 234 ALA A CA 1
ATOM 1769 C C . ALA A 1 234 ? 7.019 -3.688 15.531 1.00 88.69 234 ALA A C 1
ATOM 1771 O O . ALA A 1 234 ? 7.878 -4.133 14.775 1.00 88.69 234 ALA A O 1
ATOM 1772 N N . LEU A 1 235 ? 7.328 -2.927 16.586 1.00 91.31 235 LEU A N 1
ATOM 1773 C CA . LEU A 1 235 ? 8.705 -2.574 16.929 1.00 91.31 235 LEU A CA 1
ATOM 1774 C C . LEU A 1 235 ? 9.552 -3.815 17.243 1.00 91.31 235 LEU A C 1
ATOM 1776 O O . LEU A 1 235 ? 10.697 -3.901 16.811 1.00 91.31 235 LEU A O 1
ATOM 1780 N N . PHE A 1 236 ? 9.002 -4.790 17.966 1.00 90.50 236 PHE A N 1
ATOM 1781 C CA . PHE A 1 236 ? 9.689 -6.049 18.245 1.00 90.50 236 PHE A CA 1
ATOM 1782 C C . PHE A 1 236 ? 9.975 -6.840 16.961 1.00 90.50 236 PHE A C 1
ATOM 1784 O O . PHE A 1 236 ? 11.100 -7.299 16.769 1.00 90.50 236 PHE A O 1
ATOM 1791 N N . ASN A 1 237 ? 8.993 -6.954 16.062 1.00 87.75 237 ASN A N 1
ATOM 1792 C CA . ASN A 1 237 ? 9.165 -7.612 14.764 1.00 87.75 237 ASN A CA 1
ATOM 1793 C C . ASN A 1 237 ? 10.232 -6.913 13.909 1.00 87.75 237 ASN A C 1
ATOM 1795 O O . ASN A 1 237 ? 11.057 -7.588 13.288 1.00 87.75 237 ASN A O 1
ATOM 1799 N N . ASP A 1 238 ? 10.243 -5.578 13.901 1.00 87.94 238 ASP A N 1
ATOM 1800 C CA . ASP A 1 238 ? 11.278 -4.794 13.231 1.00 87.94 238 ASP A CA 1
ATOM 1801 C C . ASP A 1 238 ? 12.655 -5.098 13.832 1.00 87.94 238 ASP A C 1
ATOM 1803 O O . ASP A 1 238 ? 13.578 -5.462 13.107 1.00 87.94 238 ASP A O 1
ATOM 1807 N N . LEU A 1 239 ? 12.805 -5.010 15.158 1.00 89.69 239 LEU A N 1
ATOM 1808 C CA . LEU A 1 239 ? 14.079 -5.281 15.829 1.00 89.69 239 LEU A CA 1
ATOM 1809 C C . LEU A 1 239 ? 14.598 -6.686 15.524 1.00 89.69 239 LEU A C 1
ATOM 1811 O O . LEU A 1 239 ? 15.784 -6.838 15.244 1.00 89.69 239 LEU A O 1
ATOM 1815 N N . GLN A 1 240 ? 13.726 -7.698 15.517 1.00 87.75 240 GLN A N 1
ATOM 1816 C CA . GLN A 1 240 ? 14.109 -9.046 15.100 1.00 87.75 240 GLN A CA 1
ATOM 1817 C C . GLN A 1 240 ? 14.645 -9.060 13.667 1.00 87.75 240 GLN A C 1
ATOM 1819 O O . GLN A 1 240 ? 15.714 -9.611 13.431 1.00 87.75 240 GLN A O 1
ATOM 1824 N N . ARG A 1 241 ? 13.949 -8.408 12.730 1.00 83.88 241 ARG A N 1
ATOM 1825 C CA . ARG A 1 241 ? 14.357 -8.337 11.320 1.00 83.88 241 ARG A CA 1
ATOM 1826 C C . ARG A 1 241 ? 15.700 -7.626 11.115 1.00 83.88 241 ARG A C 1
ATOM 1828 O O . ARG A 1 241 ? 16.440 -8.001 10.213 1.00 83.88 241 ARG A O 1
ATOM 1835 N N . TYR A 1 242 ? 16.001 -6.592 11.902 1.00 81.69 242 TYR A N 1
ATOM 1836 C CA . TYR A 1 242 ? 17.236 -5.810 11.756 1.00 81.69 242 TYR A CA 1
ATOM 1837 C C . TYR A 1 242 ? 18.425 -6.373 12.553 1.00 81.69 242 TYR A C 1
ATOM 1839 O O . TYR A 1 242 ? 19.565 -6.161 12.145 1.00 81.69 242 TYR A O 1
ATOM 1847 N N . LEU A 1 243 ? 18.188 -7.060 13.677 1.00 83.38 243 LEU A N 1
ATOM 1848 C CA . LEU A 1 243 ? 19.249 -7.555 14.568 1.00 83.38 243 LEU A CA 1
ATOM 1849 C C . LEU A 1 243 ? 19.558 -9.050 14.399 1.00 83.38 243 LEU A C 1
ATOM 1851 O O . LEU A 1 243 ? 20.667 -9.464 14.728 1.00 83.38 243 LEU A O 1
ATOM 1855 N N . LEU A 1 244 ? 18.610 -9.854 13.907 1.00 72.50 244 LEU A N 1
ATOM 1856 C CA . LEU A 1 244 ? 18.784 -11.289 13.652 1.00 72.50 244 LEU A CA 1
ATOM 1857 C C . LEU A 1 244 ? 18.534 -11.589 12.160 1.00 72.50 244 LEU A C 1
ATOM 1859 O O . LEU A 1 244 ? 17.420 -11.992 11.817 1.00 72.50 244 LEU A O 1
ATOM 1863 N N . PRO A 1 245 ? 19.525 -11.338 11.279 1.00 55.66 245 PRO A N 1
ATOM 1864 C CA . PRO A 1 245 ? 19.397 -11.572 9.840 1.00 55.66 245 PRO A CA 1
ATOM 1865 C C . PRO A 1 245 ? 19.244 -13.054 9.476 1.00 55.66 245 PRO A C 1
ATOM 1867 O O . PRO A 1 245 ? 19.855 -13.909 10.158 1.00 55.66 245 PRO A O 1
#